Protein AF-A0A840VEE3-F1 (afdb_monomer)

Organism: NCBI:txid595692

Secondary structure (DSSP, 8-state):
-HHHHHHHHHHHHHHHHHHHHHHHHHHT-SS--HHHHHHHHHHHHHTTT-HHHHHHHHGGGGG-S-HHHHHHHHHHHHHHTSSHHHHHHHHHHHHTS---PPPPSTTS----HHHHHHHHHHHTT-TTHHHHHHHHHHHH--THHHHHHHHTT-GGGHHHHHHTHHHHTTTS-HHHHHHHTT-GGGHHHHHHHHHHHHTSSS-S-HHHHHHHHHHHHHH--HHHHHHHHH-S-HHHHHHHHTT---GGGHHHHHHHHHSSSS-HHHHHHHHHHH-TT-HHHHHHHHHHHHHS----S-HHHHHHHHTTS--HHHHHHHHHH--THHHHHHHHIIIIITTS-SGGGSTT-TT--S---

Structure (mmCIF, N/CA/C/O backbone):
data_AF-A0A840VEE3-F1
#
_entry.id   AF-A0A840VEE3-F1
#
loop_
_atom_site.group_PDB
_atom_site.id
_atom_site.type_symbol
_atom_site.label_atom_id
_atom_site.label_alt_id
_atom_site.label_comp_id
_atom_site.label_asym_id
_atom_site.label_entity_id
_atom_site.label_seq_id
_atom_site.pdbx_PDB_ins_code
_atom_site.Cartn_x
_atom_site.Cartn_y
_atom_site.Cartn_z
_atom_site.occupancy
_atom_site.B_iso_or_equiv
_atom_site.auth_seq_id
_atom_site.auth_comp_id
_atom_site.auth_asym_id
_atom_site.auth_atom_id
_atom_site.pdbx_PDB_model_num
ATOM 1 N N . MET A 1 1 ? 26.672 5.973 -41.972 1.00 49.16 1 MET A N 1
ATOM 2 C CA . MET A 1 1 ? 25.746 5.091 -41.217 1.00 49.16 1 MET A CA 1
ATOM 3 C C . MET A 1 1 ? 26.141 4.920 -39.746 1.00 49.16 1 MET A C 1
ATOM 5 O O . MET A 1 1 ? 25.228 4.820 -38.941 1.00 49.16 1 MET A O 1
ATOM 9 N N . MET A 1 2 ? 27.430 4.989 -39.374 1.00 42.31 2 MET A N 1
ATOM 10 C CA . MET A 1 2 ? 27.903 5.010 -37.969 1.00 42.31 2 MET A CA 1
ATOM 11 C C . MET A 1 2 ? 27.369 6.184 -37.124 1.00 42.31 2 MET A C 1
ATOM 13 O O . MET A 1 2 ? 26.906 5.963 -36.013 1.00 42.31 2 MET A O 1
ATOM 17 N N . GLU A 1 3 ? 27.281 7.399 -37.679 1.00 47.31 3 GLU A N 1
ATOM 18 C CA . GLU A 1 3 ? 26.825 8.583 -36.919 1.00 47.31 3 GLU A CA 1
ATOM 19 C C . GLU A 1 3 ? 25.396 8.489 -36.361 1.00 47.31 3 GLU A C 1
ATOM 21 O O . GLU A 1 3 ? 25.036 9.232 -35.453 1.00 47.31 3 GLU A O 1
ATOM 26 N N . ARG A 1 4 ? 24.534 7.630 -36.921 1.00 43.03 4 ARG A N 1
ATOM 27 C CA . ARG A 1 4 ? 23.138 7.519 -36.469 1.00 43.03 4 ARG A CA 1
ATOM 28 C C . ARG A 1 4 ? 23.006 6.586 -35.264 1.00 43.03 4 ARG A C 1
ATOM 30 O O . ARG A 1 4 ? 22.132 6.828 -34.444 1.00 43.03 4 ARG A O 1
ATOM 37 N N . ALA A 1 5 ? 23.871 5.576 -35.152 1.00 40.84 5 ALA A N 1
ATOM 38 C CA . ALA A 1 5 ? 23.936 4.682 -33.997 1.00 40.84 5 ALA A CA 1
ATOM 39 C C . ALA A 1 5 ? 24.577 5.397 -32.798 1.00 40.84 5 ALA A C 1
ATOM 41 O O . ALA A 1 5 ? 23.962 5.457 -31.741 1.00 40.84 5 ALA A O 1
ATOM 42 N N . GLU A 1 6 ? 25.704 6.084 -33.009 1.00 38.34 6 GLU A N 1
ATOM 43 C CA . GLU A 1 6 ? 26.393 6.861 -31.965 1.00 38.34 6 GLU A CA 1
ATOM 44 C C . GLU A 1 6 ? 25.525 8.010 -31.421 1.00 38.34 6 GLU A C 1
ATOM 46 O O . GLU A 1 6 ? 25.484 8.261 -30.220 1.00 38.34 6 GLU A O 1
ATOM 51 N N . ARG A 1 7 ? 24.738 8.685 -32.276 1.00 42.81 7 ARG A N 1
ATOM 52 C CA . ARG A 1 7 ? 23.785 9.722 -31.825 1.00 42.81 7 ARG A CA 1
ATOM 53 C C . ARG A 1 7 ? 22.594 9.155 -31.046 1.00 42.81 7 ARG A C 1
ATOM 55 O O . ARG A 1 7 ? 22.008 9.878 -30.240 1.00 42.81 7 ARG A O 1
ATOM 62 N N . VAL A 1 8 ? 22.203 7.906 -31.304 1.00 41.62 8 VAL A N 1
ATOM 63 C CA . VAL A 1 8 ? 21.140 7.210 -30.557 1.00 41.62 8 VAL A CA 1
ATOM 64 C C . VAL A 1 8 ? 21.677 6.731 -29.210 1.00 41.62 8 VAL A C 1
ATOM 66 O O . VAL A 1 8 ? 21.032 6.959 -28.194 1.00 41.62 8 VAL A O 1
ATOM 69 N N . GLU A 1 9 ? 22.887 6.185 -29.183 1.00 39.59 9 GLU A N 1
ATOM 70 C CA . GLU A 1 9 ? 23.590 5.741 -27.976 1.00 39.59 9 GLU A CA 1
ATOM 71 C C . GLU A 1 9 ? 23.901 6.919 -27.035 1.00 39.59 9 GLU A C 1
ATOM 73 O O . GLU A 1 9 ? 23.576 6.881 -25.849 1.00 39.59 9 GLU A O 1
ATOM 78 N N . MET A 1 10 ? 24.356 8.051 -27.583 1.00 40.78 10 MET A N 1
ATOM 79 C CA . MET A 1 10 ? 24.560 9.293 -26.832 1.00 40.78 10 MET A CA 1
ATOM 80 C C . MET A 1 10 ? 23.242 9.879 -26.295 1.00 40.78 10 MET A C 1
ATOM 82 O O . MET A 1 10 ? 23.198 10.384 -25.172 1.00 40.78 10 MET A O 1
ATOM 86 N N . ARG A 1 11 ? 22.136 9.793 -27.053 1.00 43.47 11 ARG A N 1
ATOM 87 C CA . ARG A 1 11 ? 20.802 10.195 -26.562 1.00 43.47 11 ARG A CA 1
ATOM 88 C C . ARG A 1 11 ? 20.297 9.279 -25.447 1.00 43.47 11 ARG A C 1
ATOM 90 O O . ARG A 1 11 ? 19.704 9.789 -24.497 1.00 43.47 11 ARG A O 1
ATOM 97 N N . ASN A 1 12 ? 20.548 7.976 -25.544 1.00 41.66 12 ASN A N 1
ATOM 98 C CA . ASN A 1 12 ? 20.164 6.995 -24.530 1.00 41.66 12 ASN A CA 1
ATOM 99 C C . ASN A 1 12 ? 20.967 7.195 -23.236 1.00 41.66 12 ASN A C 1
ATOM 101 O O . ASN A 1 12 ? 20.372 7.267 -22.165 1.00 41.66 12 ASN A O 1
ATOM 105 N N . SER A 1 13 ? 22.280 7.434 -23.333 1.00 43.22 13 SER A N 1
ATOM 106 C CA . SER A 1 13 ? 23.140 7.773 -22.189 1.00 43.22 13 SER A CA 1
ATOM 107 C C . SER A 1 13 ? 22.691 9.063 -21.485 1.00 43.22 13 SER A C 1
ATOM 109 O O . SER A 1 13 ? 22.526 9.092 -20.265 1.00 43.22 13 SER A O 1
ATOM 111 N N . ILE A 1 14 ? 22.377 10.127 -22.240 1.00 44.91 14 ILE A N 1
ATOM 112 C CA . ILE A 1 14 ? 21.870 11.392 -21.672 1.00 44.91 14 ILE A CA 1
ATOM 113 C C . ILE A 1 14 ? 20.522 11.193 -20.960 1.00 44.91 14 ILE A C 1
ATOM 115 O O . ILE A 1 14 ? 20.247 11.857 -19.959 1.00 44.91 14 ILE A O 1
ATOM 119 N N . HIS A 1 15 ? 19.667 10.302 -21.459 1.00 44.06 15 HIS A N 1
ATOM 120 C CA . HIS A 1 15 ? 18.345 10.080 -20.885 1.00 44.06 15 HIS A CA 1
ATOM 121 C C . HIS A 1 15 ? 18.366 9.140 -19.668 1.00 44.06 15 HIS A C 1
ATOM 123 O O . HIS A 1 15 ? 17.721 9.450 -18.665 1.00 44.06 15 HIS A O 1
ATOM 129 N N . ASN A 1 16 ? 19.135 8.047 -19.705 1.00 43.97 16 ASN A N 1
ATOM 130 C CA . ASN A 1 16 ? 19.344 7.171 -18.545 1.00 43.97 16 ASN A CA 1
ATOM 131 C C . ASN A 1 16 ? 20.013 7.949 -17.406 1.00 43.97 16 ASN A C 1
ATOM 133 O O . ASN A 1 16 ? 19.535 7.902 -16.273 1.00 43.97 16 ASN A O 1
ATOM 137 N N . ARG A 1 17 ? 20.977 8.821 -17.737 1.00 49.25 17 ARG A N 1
ATOM 138 C CA . ARG A 1 17 ? 21.529 9.825 -16.818 1.00 49.25 17 ARG A CA 1
ATOM 139 C C . ARG A 1 17 ? 20.441 10.691 -16.183 1.00 49.25 17 ARG A C 1
ATOM 141 O O . ARG A 1 17 ? 20.449 10.837 -14.973 1.00 49.25 17 ARG A O 1
ATOM 148 N N . ARG A 1 18 ? 19.475 11.219 -16.946 1.00 44.66 18 ARG A N 1
ATOM 149 C CA . ARG A 1 18 ? 18.384 12.058 -16.402 1.00 44.66 18 ARG A CA 1
ATOM 150 C C . ARG A 1 18 ? 17.410 11.308 -15.493 1.00 44.66 18 ARG A C 1
ATOM 152 O O . ARG A 1 18 ? 16.936 11.913 -14.541 1.00 44.66 18 ARG A O 1
ATOM 159 N N . ARG A 1 19 ? 17.101 10.032 -15.752 1.00 45.94 19 ARG A N 1
ATOM 160 C CA . ARG A 1 19 ? 16.194 9.238 -14.893 1.00 45.94 19 ARG A CA 1
ATOM 161 C C . ARG A 1 19 ? 16.871 8.745 -13.626 1.00 45.94 19 ARG A C 1
ATOM 163 O O . ARG A 1 19 ? 16.260 8.803 -12.569 1.00 45.94 19 ARG A O 1
ATOM 170 N N . LEU A 1 20 ? 18.131 8.334 -13.712 1.00 49.25 20 LEU A N 1
ATOM 171 C CA . LEU A 1 20 ? 18.919 7.977 -12.535 1.00 49.25 20 LEU A CA 1
ATOM 172 C C . LEU A 1 20 ? 19.223 9.218 -11.698 1.00 49.25 20 LEU A C 1
ATOM 174 O O . LEU A 1 20 ? 19.128 9.172 -10.482 1.00 49.25 20 LEU A O 1
ATOM 178 N N . GLN A 1 21 ? 19.461 10.357 -12.349 1.00 47.62 21 GLN A N 1
ATOM 179 C CA . GLN A 1 21 ? 19.539 11.655 -11.696 1.00 47.62 21 GLN A CA 1
ATOM 180 C C . GLN A 1 21 ? 18.187 12.095 -11.128 1.00 47.62 21 GLN A C 1
ATOM 182 O O . GLN A 1 21 ? 18.196 12.742 -10.102 1.00 47.62 21 GLN A O 1
ATOM 187 N N . ALA A 1 22 ? 17.039 11.748 -11.718 1.00 48.09 22 ALA A N 1
ATOM 188 C CA . ALA A 1 22 ? 15.726 12.019 -11.125 1.00 48.09 22 ALA A CA 1
ATOM 189 C C . ALA A 1 22 ? 15.456 11.122 -9.910 1.00 48.09 22 ALA A C 1
ATOM 191 O O . ALA A 1 22 ? 15.103 11.652 -8.873 1.00 48.09 22 ALA A O 1
ATOM 192 N N . GLY A 1 23 ? 15.720 9.813 -9.992 1.00 46.69 23 GLY A N 1
ATOM 193 C CA . GLY A 1 23 ? 15.599 8.885 -8.862 1.00 46.69 23 GLY A CA 1
ATOM 194 C C . GLY A 1 23 ? 16.591 9.191 -7.738 1.00 46.69 23 GLY A C 1
ATOM 195 O O . GLY A 1 23 ? 16.214 9.179 -6.574 1.00 46.69 23 GLY A O 1
ATOM 196 N N . LEU A 1 24 ? 17.830 9.576 -8.067 1.00 48.19 24 LEU A N 1
ATOM 197 C CA . LEU A 1 24 ? 18.783 10.121 -7.101 1.00 48.19 24 LEU A CA 1
ATOM 198 C C . LEU A 1 24 ? 18.321 11.486 -6.594 1.00 48.19 24 LEU A C 1
ATOM 200 O O . LEU A 1 24 ? 18.337 11.689 -5.401 1.00 48.19 24 LEU A O 1
ATOM 204 N N . ASN A 1 25 ? 17.851 12.413 -7.425 1.00 45.09 25 ASN A N 1
ATOM 205 C CA . ASN A 1 25 ? 17.336 13.709 -6.964 1.00 45.09 25 ASN A CA 1
ATOM 206 C C . ASN A 1 25 ? 15.991 13.607 -6.235 1.00 45.09 25 ASN A C 1
ATOM 208 O O . ASN A 1 25 ? 15.573 14.596 -5.662 1.00 45.09 25 ASN A O 1
ATOM 212 N N . GLU A 1 26 ? 15.290 12.481 -6.276 1.00 43.78 26 GLU A N 1
ATOM 213 C CA . GLU A 1 26 ? 14.039 12.225 -5.558 1.00 43.78 26 GLU A CA 1
ATOM 214 C C . GLU A 1 26 ? 14.332 11.489 -4.244 1.00 43.78 26 GLU A C 1
ATOM 216 O O . GLU A 1 26 ? 13.869 11.895 -3.178 1.00 43.78 26 GLU A O 1
ATOM 221 N N . ALA A 1 27 ? 15.218 10.487 -4.282 1.00 42.59 27 ALA A N 1
ATOM 222 C CA . ALA A 1 27 ? 15.784 9.851 -3.094 1.00 42.59 27 ALA A CA 1
ATOM 223 C C . ALA A 1 27 ? 16.611 10.839 -2.245 1.00 42.59 27 ALA A C 1
ATOM 225 O O . ALA A 1 27 ? 16.574 10.775 -1.018 1.00 42.59 27 ALA A O 1
ATOM 226 N N . LEU A 1 28 ? 17.298 11.782 -2.899 1.00 42.47 28 LEU A N 1
ATOM 227 C CA . LEU A 1 28 ? 18.128 12.857 -2.333 1.00 42.47 28 LEU A CA 1
ATOM 228 C C . LEU A 1 28 ? 17.438 14.232 -2.437 1.00 42.47 28 LEU A C 1
ATOM 230 O O . LEU A 1 28 ? 18.081 15.267 -2.276 1.00 42.47 28 LEU A O 1
ATOM 234 N N . GLY A 1 29 ? 16.134 14.258 -2.740 1.00 33.97 29 GLY A N 1
ATOM 235 C CA . GLY A 1 29 ? 15.351 15.460 -3.068 1.00 33.97 29 GLY A CA 1
ATOM 236 C C . GLY A 1 29 ? 15.046 16.416 -1.934 1.00 33.97 29 GLY A C 1
ATOM 237 O O . GLY A 1 29 ? 14.379 17.426 -2.145 1.00 33.97 29 GLY A O 1
ATOM 238 N N . GLN A 1 30 ? 15.581 16.162 -0.748 1.00 38.25 30 GLN A N 1
ATOM 239 C CA . GLN A 1 30 ? 15.707 17.180 0.280 1.00 38.25 30 GLN A CA 1
ATOM 240 C C . GLN A 1 30 ? 17.168 17.612 0.287 1.00 38.25 30 GLN A C 1
ATOM 242 O O . GLN A 1 30 ? 18.050 16.782 0.446 1.00 38.25 30 GLN A O 1
ATOM 247 N N . ARG A 1 31 ? 17.418 18.907 0.056 1.00 39.00 31 ARG A N 1
ATOM 248 C CA . ARG A 1 31 ? 18.723 19.555 -0.219 1.00 39.00 31 ARG A CA 1
ATOM 249 C C . ARG A 1 31 ? 19.801 19.418 0.877 1.00 39.00 31 ARG A C 1
ATOM 251 O O . ARG A 1 31 ? 20.801 20.137 0.862 1.00 39.00 31 ARG A O 1
ATOM 258 N N . SER A 1 32 ? 19.645 18.486 1.796 1.00 37.59 32 SER A N 1
ATOM 259 C CA . SER A 1 32 ? 20.648 18.011 2.736 1.00 37.59 32 SER A CA 1
ATOM 260 C C . SER A 1 32 ? 21.463 16.905 2.049 1.00 37.59 32 SER A C 1
ATOM 262 O O . SER A 1 32 ? 20.894 16.024 1.427 1.00 37.59 32 SER A O 1
ATOM 264 N N . PHE A 1 33 ? 22.792 16.916 2.186 1.00 44.91 33 PHE A N 1
ATOM 265 C CA . PHE A 1 33 ? 23.739 15.889 1.694 1.00 44.91 33 PHE A CA 1
ATOM 266 C C . PHE A 1 33 ? 24.330 16.081 0.286 1.00 44.91 33 PHE A C 1
ATOM 268 O O . PHE A 1 33 ? 24.301 15.204 -0.579 1.00 44.91 33 PHE A O 1
ATOM 275 N N . ARG A 1 34 ? 25.049 17.204 0.113 1.00 39.59 34 ARG A N 1
ATOM 276 C CA . ARG A 1 34 ? 25.961 17.440 -1.026 1.00 39.59 34 ARG A CA 1
ATOM 277 C C . ARG A 1 34 ? 26.888 16.249 -1.322 1.00 39.59 34 ARG A C 1
ATOM 279 O O . ARG A 1 34 ? 27.109 15.962 -2.491 1.00 39.59 34 ARG A O 1
ATOM 286 N N . ALA A 1 35 ? 27.383 15.530 -0.312 1.00 39.72 35 ALA A N 1
ATOM 287 C CA . ALA A 1 35 ? 28.325 14.421 -0.501 1.00 39.72 35 ALA A CA 1
ATOM 288 C C . ALA A 1 35 ? 27.731 13.235 -1.288 1.00 39.72 35 ALA A C 1
ATOM 290 O O . ALA A 1 35 ? 28.378 12.729 -2.201 1.00 39.72 35 ALA A O 1
ATOM 291 N N . PHE A 1 36 ? 26.483 12.844 -1.008 1.00 44.50 36 PHE A N 1
ATOM 292 C CA . PHE A 1 36 ? 25.834 11.730 -1.709 1.00 44.50 36 PHE A CA 1
ATOM 293 C C . PHE A 1 36 ? 25.321 12.148 -3.096 1.00 44.50 36 PHE A C 1
ATOM 295 O O . PHE A 1 36 ? 25.358 11.359 -4.034 1.00 44.50 36 PHE A O 1
ATOM 302 N N . SER A 1 37 ? 24.938 13.421 -3.273 1.00 50.53 37 SER A N 1
ATOM 303 C CA . SER A 1 37 ? 24.633 13.977 -4.602 1.00 50.53 37 SER A CA 1
ATOM 304 C C . SER A 1 37 ? 25.865 14.054 -5.513 1.00 50.53 37 SER A C 1
ATOM 306 O O . SER A 1 37 ? 25.753 13.858 -6.721 1.00 50.53 37 SER A O 1
ATOM 308 N N . VAL A 1 38 ? 27.051 14.318 -4.950 1.00 51.34 38 VAL A N 1
ATOM 309 C CA . VAL A 1 38 ? 28.314 14.333 -5.700 1.00 51.34 38 VAL A CA 1
ATOM 310 C C . VAL A 1 38 ? 28.703 12.904 -6.068 1.00 51.34 38 VAL A C 1
ATOM 312 O O . VAL A 1 38 ? 28.894 12.639 -7.250 1.00 51.34 38 VAL A O 1
ATOM 315 N N . LEU A 1 39 ? 28.680 11.973 -5.107 1.00 56.41 39 LEU A N 1
ATOM 316 C CA . LEU A 1 39 ? 28.946 10.552 -5.348 1.00 56.41 39 LEU A CA 1
ATOM 317 C C . LEU A 1 39 ? 27.971 9.947 -6.374 1.00 56.41 39 LEU A C 1
ATOM 319 O O . LEU A 1 39 ? 28.396 9.302 -7.324 1.00 56.41 39 LEU A O 1
ATOM 323 N N . GLY A 1 40 ? 26.667 10.204 -6.241 1.00 59.16 40 GLY A N 1
ATOM 324 C CA . GLY A 1 40 ? 25.654 9.719 -7.178 1.00 59.16 40 GLY A CA 1
ATOM 325 C C . GLY A 1 40 ? 25.864 10.252 -8.595 1.00 59.16 40 GLY A C 1
ATOM 326 O O . GLY A 1 40 ? 25.814 9.485 -9.553 1.00 59.16 40 GLY A O 1
ATOM 327 N N . ASN A 1 41 ? 26.174 11.544 -8.747 1.00 56.09 41 ASN A N 1
ATOM 328 C CA . ASN A 1 41 ? 26.496 12.106 -10.058 1.00 56.09 41 ASN A CA 1
ATOM 329 C C . ASN A 1 41 ? 27.791 11.502 -10.625 1.00 56.09 41 ASN A C 1
ATOM 331 O O . ASN A 1 41 ? 27.803 11.110 -11.788 1.00 56.09 41 ASN A O 1
ATOM 335 N N . GLU A 1 42 ? 28.855 11.379 -9.828 1.00 60.19 42 GLU A N 1
ATOM 336 C CA . GLU A 1 42 ? 30.122 10.759 -10.243 1.00 60.19 42 GLU A CA 1
ATOM 337 C C . GLU A 1 42 ? 29.932 9.314 -10.713 1.00 60.19 42 GLU A C 1
ATOM 339 O O . GLU A 1 42 ? 30.449 8.949 -11.767 1.00 60.19 42 GLU A O 1
ATOM 344 N N . LEU A 1 43 ? 29.133 8.518 -9.999 1.00 58.91 43 LEU A N 1
ATOM 345 C CA . LEU A 1 43 ? 28.799 7.147 -10.386 1.00 58.91 43 LEU A CA 1
ATOM 346 C C . LEU A 1 43 ? 27.973 7.107 -11.680 1.00 58.91 43 LEU A C 1
ATOM 348 O O . LEU A 1 43 ? 28.281 6.319 -12.572 1.00 58.91 43 LEU A O 1
ATOM 352 N N . ILE A 1 44 ? 26.993 8.004 -11.851 1.00 59.56 44 ILE A N 1
ATOM 353 C CA . ILE A 1 44 ? 26.254 8.129 -13.120 1.00 59.56 44 ILE A CA 1
ATOM 354 C C . ILE A 1 44 ? 27.191 8.458 -14.289 1.00 59.56 44 ILE A C 1
ATOM 356 O O . ILE A 1 44 ? 27.008 7.947 -15.395 1.00 59.56 44 ILE A O 1
ATOM 360 N N . TYR A 1 45 ? 28.173 9.338 -14.084 1.00 55.81 45 TYR A N 1
ATOM 361 C CA . TYR A 1 45 ? 29.153 9.665 -15.120 1.00 55.81 45 TYR A CA 1
ATOM 362 C C . TYR A 1 45 ? 30.100 8.491 -15.395 1.00 55.81 45 TYR A C 1
ATOM 364 O O . TYR A 1 45 ? 30.341 8.195 -16.562 1.00 55.81 45 TYR A O 1
ATOM 372 N N . LYS A 1 46 ? 30.594 7.818 -14.348 1.00 61.94 46 LYS A N 1
ATOM 373 C CA . LYS A 1 46 ? 31.552 6.704 -14.424 1.00 61.94 46 LYS A CA 1
ATOM 374 C C . LYS A 1 46 ? 30.974 5.471 -15.118 1.00 61.94 46 LYS A C 1
ATOM 376 O O . LYS A 1 46 ? 31.678 4.851 -15.906 1.00 61.94 46 LYS A O 1
ATOM 381 N N . TYR A 1 47 ? 29.711 5.144 -14.854 1.00 59.25 47 TYR A N 1
ATOM 382 C CA . TYR A 1 47 ? 29.043 3.954 -15.397 1.00 59.25 47 TYR A CA 1
ATOM 383 C C . TYR A 1 47 ? 28.069 4.270 -16.530 1.00 59.25 47 TYR A C 1
ATOM 385 O O . TYR A 1 47 ? 27.197 3.468 -16.838 1.00 59.25 47 TYR A O 1
ATOM 393 N N . GLU A 1 48 ? 28.167 5.466 -17.117 1.00 61.06 48 GLU A N 1
ATOM 394 C CA . GLU A 1 48 ? 27.307 5.925 -18.217 1.00 61.06 48 GLU A CA 1
ATOM 395 C C . GLU A 1 48 ? 25.792 5.801 -17.946 1.00 61.06 48 GLU A C 1
ATOM 397 O O . GLU A 1 48 ? 24.974 5.795 -18.868 1.00 61.06 48 GLU A O 1
ATOM 402 N N . GLY A 1 49 ? 25.405 5.770 -16.668 1.00 54.41 49 GLY A N 1
ATOM 403 C CA . GLY A 1 49 ? 24.027 5.587 -16.228 1.00 54.41 49 GLY A CA 1
ATOM 404 C C . GLY A 1 49 ? 23.548 4.135 -16.163 1.00 54.41 49 GLY A C 1
ATOM 405 O O . GLY A 1 49 ? 22.334 3.950 -16.095 1.00 54.41 49 GLY A O 1
ATOM 406 N N . ASP A 1 50 ? 24.436 3.131 -16.173 1.00 60.62 50 ASP A N 1
ATOM 407 C CA . ASP A 1 50 ? 24.067 1.740 -15.878 1.00 60.62 50 ASP A CA 1
ATOM 408 C C . ASP A 1 50 ? 23.655 1.603 -14.398 1.00 60.62 50 ASP A C 1
ATOM 410 O O . ASP A 1 50 ? 24.498 1.724 -13.503 1.00 60.62 50 ASP A O 1
ATOM 414 N N . PRO A 1 51 ? 22.366 1.350 -14.102 1.00 59.62 51 PRO A N 1
ATOM 415 C CA . PRO A 1 51 ? 21.886 1.258 -12.731 1.00 59.62 51 PRO A CA 1
ATOM 416 C C . PRO A 1 51 ? 22.485 0.085 -11.958 1.00 59.62 51 PRO A C 1
ATOM 418 O O . PRO A 1 51 ? 22.651 0.204 -10.749 1.00 59.62 51 PRO A O 1
ATOM 421 N N . ASN A 1 52 ? 22.835 -1.024 -12.612 1.00 63.25 52 ASN A N 1
ATOM 422 C CA . ASN A 1 52 ? 23.337 -2.204 -11.911 1.00 63.25 52 ASN A CA 1
ATOM 423 C C . ASN A 1 52 ? 24.763 -1.985 -11.404 1.00 63.25 52 ASN A C 1
ATOM 425 O O . ASN A 1 52 ? 25.070 -2.335 -10.268 1.00 63.25 52 ASN A O 1
ATOM 429 N N . GLU A 1 53 ? 25.620 -1.369 -12.217 1.00 68.38 53 GLU A N 1
ATOM 430 C CA . GLU A 1 53 ? 26.984 -1.039 -11.795 1.00 68.38 53 GLU A CA 1
ATOM 431 C C . GLU A 1 53 ? 26.988 0.052 -10.717 1.00 68.38 53 GLU A C 1
ATOM 433 O O . GLU A 1 53 ? 27.738 -0.032 -9.746 1.00 68.38 53 GLU A O 1
ATOM 438 N N . ILE A 1 54 ? 26.085 1.034 -10.820 1.00 66.25 54 ILE A N 1
ATOM 439 C CA . ILE A 1 54 ? 25.917 2.062 -9.784 1.00 66.25 54 ILE A CA 1
ATOM 440 C C . ILE A 1 54 ? 25.465 1.436 -8.460 1.00 66.25 54 ILE A C 1
ATOM 442 O O . ILE A 1 54 ? 26.001 1.786 -7.412 1.00 66.25 54 ILE A O 1
ATOM 446 N N . LEU A 1 55 ? 24.510 0.502 -8.487 1.00 68.38 55 LEU A N 1
ATOM 447 C CA . LEU A 1 55 ? 24.039 -0.178 -7.279 1.00 68.38 55 LEU A CA 1
ATOM 448 C C . LEU A 1 55 ? 25.138 -1.044 -6.652 1.00 68.38 55 LEU A C 1
ATOM 450 O O . LEU A 1 55 ? 25.351 -0.940 -5.448 1.00 68.38 55 LEU A O 1
ATOM 454 N N . ARG A 1 56 ? 25.909 -1.803 -7.443 1.00 77.81 56 ARG A N 1
ATOM 455 C CA . ARG A 1 56 ? 27.058 -2.579 -6.930 1.00 77.81 56 ARG A CA 1
ATOM 456 C C . ARG A 1 56 ? 28.101 -1.707 -6.237 1.00 77.81 56 ARG A C 1
ATOM 458 O O . ARG A 1 56 ? 28.628 -2.077 -5.197 1.00 77.81 56 ARG A O 1
ATOM 465 N N . GLU A 1 57 ? 28.384 -0.526 -6.773 1.00 77.88 57 GLU A N 1
ATOM 466 C CA . GLU A 1 57 ? 29.350 0.397 -6.161 1.00 77.88 57 GLU A CA 1
ATOM 467 C C . GLU A 1 57 ? 28.821 1.064 -4.891 1.00 77.88 57 GLU A C 1
ATOM 469 O O . GLU A 1 57 ? 29.601 1.495 -4.041 1.00 77.88 57 GLU A O 1
ATOM 474 N N . LEU A 1 58 ? 27.499 1.138 -4.742 1.00 79.38 58 LEU A N 1
ATOM 475 C CA . LEU A 1 58 ? 26.853 1.649 -3.539 1.00 79.38 58 LEU A CA 1
ATOM 476 C C . LEU A 1 58 ? 26.709 0.583 -2.439 1.00 79.38 58 LEU A C 1
ATOM 478 O O . LEU A 1 58 ? 26.552 0.951 -1.277 1.00 79.38 58 LEU A O 1
ATOM 482 N N . GLU A 1 59 ? 26.831 -0.708 -2.757 1.00 83.25 59 GLU A N 1
ATOM 483 C CA . GLU A 1 59 ? 26.693 -1.823 -1.805 1.00 83.25 59 GLU A CA 1
ATOM 484 C C . GLU A 1 59 ? 27.565 -1.668 -0.541 1.00 83.25 59 GLU A C 1
ATOM 486 O O . GLU A 1 59 ? 27.033 -1.793 0.569 1.00 83.25 59 GLU A O 1
ATOM 491 N N . PRO A 1 60 ? 28.862 -1.287 -0.620 1.00 84.00 60 PRO A N 1
ATOM 492 C CA . PRO A 1 60 ? 29.694 -1.127 0.574 1.00 84.00 60 PRO A CA 1
ATOM 493 C C . PRO A 1 60 ? 29.155 -0.082 1.562 1.00 84.00 60 PRO A C 1
ATOM 495 O O . PRO A 1 60 ? 29.417 -0.165 2.766 1.00 84.00 60 PRO A O 1
ATOM 498 N N . TYR A 1 61 ? 28.371 0.890 1.084 1.00 81.69 61 TYR A N 1
ATOM 499 C CA . TYR A 1 61 ? 27.811 1.960 1.905 1.00 81.69 61 TYR A CA 1
ATOM 500 C C . TYR A 1 61 ? 26.628 1.507 2.773 1.00 81.69 61 TYR A C 1
ATOM 502 O O . TYR A 1 61 ? 26.305 2.195 3.745 1.00 81.69 61 TYR A O 1
ATOM 510 N N . LEU A 1 62 ? 26.054 0.318 2.539 1.00 82.12 62 LEU A N 1
ATOM 511 C CA . LEU A 1 62 ? 25.112 -0.316 3.478 1.00 82.12 62 LEU A CA 1
ATOM 512 C C . LEU A 1 62 ? 25.756 -0.607 4.846 1.00 82.12 62 LEU A C 1
ATOM 514 O O . LEU A 1 62 ? 25.069 -0.652 5.872 1.00 82.12 62 LEU A O 1
ATOM 518 N N . ARG A 1 63 ? 27.090 -0.743 4.871 1.00 84.50 63 ARG A N 1
ATOM 519 C CA . ARG A 1 63 ? 27.915 -0.951 6.073 1.00 84.50 63 ARG A CA 1
ATOM 520 C C . ARG A 1 63 ? 28.610 0.325 6.558 1.00 84.50 63 ARG A C 1
ATOM 522 O O . ARG A 1 63 ? 29.517 0.245 7.385 1.00 84.50 63 ARG A O 1
ATOM 529 N N . SER A 1 64 ? 28.222 1.491 6.033 1.00 80.88 64 SER A N 1
ATOM 530 C CA . SER A 1 64 ? 28.765 2.786 6.457 1.00 80.88 64 SER A CA 1
ATOM 531 C C . SER A 1 64 ? 28.641 2.967 7.973 1.00 80.88 64 SER A C 1
ATOM 533 O O . SER A 1 64 ? 27.679 2.516 8.584 1.00 80.88 64 SER A O 1
ATOM 535 N N . ALA A 1 65 ? 29.587 3.674 8.592 1.00 77.38 65 ALA A N 1
ATOM 536 C CA . ALA A 1 65 ? 29.482 4.050 10.004 1.00 77.38 65 ALA A CA 1
ATOM 537 C C . ALA A 1 65 ? 28.405 5.127 10.260 1.00 77.38 65 ALA A C 1
ATOM 539 O O . ALA A 1 65 ? 28.089 5.411 11.414 1.00 77.38 65 ALA A O 1
ATOM 540 N N . PHE A 1 66 ? 27.866 5.736 9.199 1.00 79.12 66 PHE A N 1
ATOM 541 C CA . PHE A 1 66 ? 26.895 6.822 9.268 1.00 79.12 66 PHE A CA 1
ATOM 542 C C . PHE A 1 66 ? 25.486 6.331 8.906 1.00 79.12 66 PHE A C 1
ATOM 544 O O . PHE A 1 66 ? 25.244 5.893 7.778 1.00 79.12 66 PHE A O 1
ATOM 551 N N . ASP A 1 67 ? 24.558 6.415 9.862 1.00 77.75 67 ASP A N 1
ATOM 552 C CA . ASP A 1 67 ? 23.185 5.901 9.737 1.00 77.75 67 ASP A CA 1
ATOM 553 C C . ASP A 1 67 ? 22.385 6.556 8.596 1.00 77.75 67 ASP A C 1
ATOM 555 O O . ASP A 1 67 ? 21.591 5.887 7.940 1.00 77.75 67 ASP A O 1
ATOM 559 N N . ASP A 1 68 ? 22.625 7.837 8.306 1.00 74.00 68 ASP A N 1
ATOM 560 C CA . ASP A 1 68 ? 22.005 8.570 7.193 1.00 74.00 68 ASP A CA 1
ATOM 561 C C . ASP A 1 68 ? 22.394 7.989 5.825 1.00 74.00 68 ASP A C 1
ATOM 563 O O . ASP A 1 68 ? 21.552 7.772 4.956 1.00 74.00 68 ASP A O 1
ATOM 567 N N . THR A 1 69 ? 23.672 7.665 5.657 1.00 74.19 69 THR A N 1
ATOM 568 C CA . THR A 1 69 ? 24.229 7.064 4.449 1.00 74.19 69 THR A CA 1
ATOM 569 C C . THR A 1 69 ? 23.669 5.660 4.267 1.00 74.19 69 THR A C 1
ATOM 571 O O . THR A 1 69 ? 23.206 5.320 3.180 1.00 74.19 69 THR A O 1
ATOM 574 N N . ARG A 1 70 ? 23.642 4.863 5.345 1.00 80.38 70 ARG A N 1
ATOM 575 C CA . ARG A 1 70 ? 23.043 3.522 5.332 1.00 80.38 70 ARG A CA 1
ATOM 576 C C . ARG A 1 70 ? 21.569 3.575 4.948 1.00 80.38 70 ARG A C 1
ATOM 578 O O . ARG A 1 70 ? 21.139 2.797 4.104 1.00 80.38 70 ARG A O 1
ATOM 585 N N . PHE A 1 71 ? 20.814 4.503 5.539 1.00 80.94 71 PHE A N 1
ATOM 586 C CA . PHE A 1 71 ? 19.393 4.698 5.262 1.00 80.94 71 PHE A CA 1
ATOM 587 C C . PHE A 1 71 ? 19.141 5.031 3.787 1.00 80.94 71 PHE A C 1
ATOM 589 O O . PHE A 1 71 ? 18.311 4.387 3.148 1.00 80.94 71 PHE A O 1
ATOM 596 N N . LEU A 1 72 ? 19.866 6.006 3.230 1.00 75.19 72 LEU A N 1
ATOM 597 C CA . LEU A 1 72 ? 19.688 6.434 1.840 1.00 75.19 72 LEU A CA 1
ATOM 598 C C . LEU A 1 72 ? 20.012 5.314 0.848 1.00 75.19 72 LEU A C 1
ATOM 600 O O . LEU A 1 72 ? 19.257 5.097 -0.100 1.00 75.19 72 LEU A O 1
ATOM 604 N N . VAL A 1 73 ? 21.101 4.579 1.085 1.00 77.75 73 VAL A N 1
ATOM 605 C CA . VAL A 1 73 ? 21.494 3.442 0.243 1.00 77.75 73 VAL A CA 1
ATOM 606 C C . VAL A 1 73 ? 20.467 2.317 0.361 1.00 77.75 73 VAL A C 1
ATOM 608 O O . VAL A 1 73 ? 20.021 1.803 -0.659 1.00 77.75 73 VAL A O 1
ATOM 611 N N . ALA A 1 74 ? 20.024 1.979 1.576 1.00 81.94 74 ALA A N 1
ATOM 612 C CA . ALA A 1 74 ? 19.013 0.946 1.795 1.00 81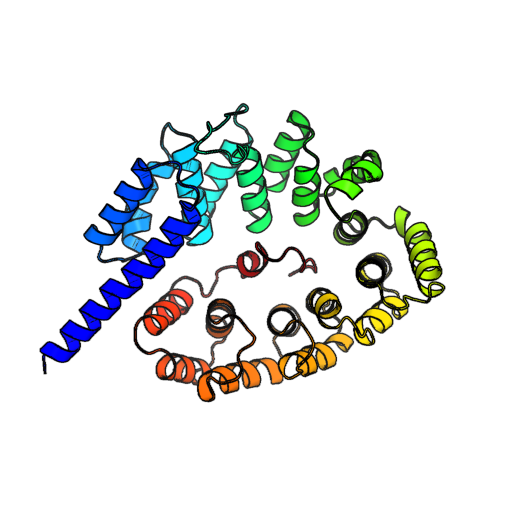.94 74 ALA A CA 1
ATOM 613 C C . ALA A 1 74 ? 17.670 1.300 1.135 1.00 81.94 74 ALA A C 1
ATOM 615 O O . ALA A 1 74 ? 17.069 0.460 0.467 1.00 81.94 74 ALA A O 1
ATOM 616 N N . ARG A 1 75 ? 17.224 2.558 1.241 1.00 78.25 75 ARG A N 1
ATOM 617 C CA . ARG A 1 75 ? 16.034 3.051 0.533 1.00 78.25 75 ARG A CA 1
ATOM 618 C C . ARG A 1 75 ? 16.186 2.888 -0.977 1.00 78.25 75 ARG A C 1
ATOM 620 O O . ARG A 1 75 ? 15.273 2.375 -1.617 1.00 78.25 75 ARG A O 1
ATOM 627 N N . LEU A 1 76 ? 17.324 3.303 -1.536 1.00 70.62 76 LEU A N 1
ATOM 628 C CA . LEU A 1 76 ? 17.592 3.176 -2.966 1.00 70.62 76 LEU A CA 1
ATOM 629 C C . LEU A 1 76 ? 17.582 1.707 -3.401 1.00 70.62 76 LEU A C 1
ATOM 631 O O . LEU A 1 76 ? 16.985 1.381 -4.417 1.00 70.62 76 LEU A O 1
ATOM 635 N N . PHE A 1 77 ? 18.191 0.817 -2.622 1.00 75.12 77 PHE A N 1
ATOM 636 C CA . PHE A 1 77 ? 18.242 -0.615 -2.909 1.00 75.12 77 PHE A CA 1
ATOM 637 C C . PHE A 1 77 ? 16.851 -1.253 -2.894 1.00 75.12 77 PHE A C 1
ATOM 639 O O . PHE A 1 77 ? 16.512 -1.982 -3.825 1.00 75.12 77 PHE A O 1
ATOM 646 N N . LEU A 1 78 ? 16.008 -0.914 -1.912 1.00 69.69 78 LEU A N 1
ATOM 647 C CA . LEU A 1 78 ? 14.608 -1.348 -1.880 1.00 69.69 78 LEU A CA 1
ATOM 648 C C . LEU A 1 78 ? 13.831 -0.826 -3.094 1.00 69.69 78 LEU A C 1
ATOM 650 O O . LEU A 1 78 ? 13.240 -1.619 -3.828 1.00 69.69 78 LEU A O 1
ATOM 654 N N . GLN A 1 79 ? 13.923 0.476 -3.384 1.00 66.81 79 GLN A N 1
ATOM 655 C CA . GLN A 1 79 ? 13.293 1.094 -4.559 1.00 66.81 79 GLN A CA 1
ATOM 656 C C . GLN A 1 79 ? 13.761 0.463 -5.868 1.00 66.81 79 GLN A C 1
ATOM 658 O O . GLN A 1 79 ? 12.958 0.227 -6.772 1.00 66.81 79 GLN A O 1
ATOM 663 N N . CYS A 1 80 ? 15.051 0.148 -5.970 1.00 61.38 8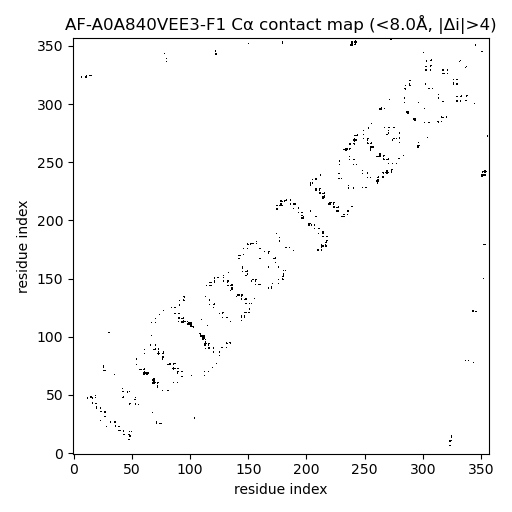0 CYS A N 1
ATOM 664 C CA . CYS A 1 80 ? 15.683 -0.466 -7.130 1.00 61.38 80 CYS A CA 1
ATOM 665 C C . CYS A 1 80 ? 15.536 -1.990 -7.183 1.00 61.38 80 CYS A C 1
ATOM 667 O O . CYS A 1 80 ? 15.819 -2.576 -8.230 1.00 61.38 80 CYS A O 1
ATOM 669 N N . GLY A 1 81 ? 15.026 -2.620 -6.125 1.00 59.31 81 GLY A N 1
ATOM 670 C CA . GLY A 1 81 ? 14.876 -4.063 -6.065 1.00 59.31 81 GLY A CA 1
ATOM 671 C C . GLY A 1 81 ? 16.194 -4.831 -6.109 1.00 59.31 81 GLY A C 1
ATOM 672 O O . GLY A 1 81 ? 16.259 -5.944 -6.622 1.00 59.31 81 GLY A O 1
ATOM 673 N N . PHE A 1 82 ? 17.261 -4.212 -5.630 1.00 61.31 82 PHE A N 1
ATOM 674 C CA . PHE A 1 82 ? 18.595 -4.786 -5.626 1.00 61.31 82 PHE A CA 1
ATOM 675 C C . PHE A 1 82 ? 18.951 -5.147 -4.189 1.00 61.31 82 PHE A C 1
ATOM 677 O O . PHE A 1 82 ? 18.829 -4.300 -3.312 1.00 61.31 82 PHE A O 1
ATOM 684 N N . GLU A 1 83 ? 19.317 -6.409 -3.944 1.00 66.19 83 GLU A N 1
ATOM 685 C CA . GLU A 1 83 ? 19.606 -6.937 -2.598 1.00 66.19 83 GLU A CA 1
ATOM 686 C C . GLU A 1 83 ? 18.583 -6.506 -1.531 1.00 66.19 83 GLU A C 1
ATOM 688 O O . GLU A 1 83 ? 18.938 -6.077 -0.429 1.00 66.19 83 GLU A O 1
ATOM 693 N N . SER A 1 84 ? 17.291 -6.605 -1.865 1.00 66.50 84 SER A N 1
ATOM 694 C CA . SER A 1 84 ? 16.188 -6.109 -1.032 1.00 66.50 84 SER A CA 1
ATOM 695 C C . SER A 1 84 ? 16.243 -6.624 0.404 1.00 66.50 84 SER A C 1
ATOM 697 O O . SER A 1 84 ? 15.964 -5.868 1.328 1.00 66.50 84 SER A O 1
ATOM 699 N N . ASP A 1 85 ? 16.673 -7.870 0.604 1.00 77.81 85 ASP A N 1
ATOM 700 C CA . ASP A 1 85 ? 16.776 -8.478 1.931 1.00 77.81 85 ASP A CA 1
ATOM 701 C C . ASP A 1 85 ? 17.903 -7.843 2.756 1.00 77.81 85 ASP A C 1
ATOM 703 O O . ASP A 1 85 ? 17.745 -7.593 3.952 1.00 77.81 85 ASP A O 1
ATOM 707 N N . HIS A 1 86 ? 19.049 -7.531 2.138 1.00 81.19 86 HIS A N 1
ATOM 708 C CA . HIS A 1 86 ? 20.148 -6.866 2.838 1.00 81.19 86 HIS A CA 1
ATOM 709 C C . HIS A 1 86 ? 19.770 -5.426 3.199 1.00 81.19 86 HIS A C 1
ATOM 711 O O . HIS A 1 86 ? 19.963 -5.001 4.341 1.00 81.19 86 HIS A O 1
ATOM 717 N N . ALA A 1 87 ? 19.159 -4.704 2.260 1.00 83.19 87 ALA A N 1
ATOM 718 C CA . ALA A 1 87 ? 18.666 -3.350 2.480 1.00 83.19 87 ALA A CA 1
ATOM 719 C C . ALA A 1 87 ? 17.572 -3.292 3.560 1.00 83.19 87 ALA A C 1
ATOM 721 O O . ALA A 1 87 ? 17.613 -2.430 4.440 1.00 83.19 87 ALA A O 1
ATOM 722 N N . ALA A 1 88 ? 16.639 -4.243 3.556 1.00 84.62 88 ALA A N 1
ATOM 723 C CA . ALA A 1 88 ? 15.613 -4.352 4.582 1.00 84.62 88 ALA A CA 1
ATOM 724 C C . ALA A 1 88 ? 16.204 -4.616 5.972 1.00 84.62 88 ALA A C 1
ATOM 726 O O . ALA A 1 88 ? 15.823 -3.955 6.936 1.00 84.62 88 ALA A O 1
ATOM 727 N N . ASN A 1 89 ? 17.192 -5.509 6.076 1.00 88.44 89 ASN A N 1
ATOM 728 C CA . ASN A 1 89 ? 17.902 -5.765 7.331 1.00 88.44 89 ASN A CA 1
ATOM 729 C C . ASN A 1 89 ? 18.592 -4.507 7.877 1.00 88.44 89 ASN A C 1
ATOM 731 O O . ASN A 1 89 ? 18.572 -4.259 9.084 1.00 88.44 89 ASN A O 1
ATOM 735 N N . VAL A 1 90 ? 19.163 -3.679 6.995 1.00 88.69 90 VAL A N 1
ATOM 736 C CA . VAL A 1 90 ? 19.726 -2.380 7.384 1.00 88.69 90 VAL A CA 1
ATOM 737 C C . VAL A 1 90 ? 18.638 -1.460 7.937 1.00 88.69 90 VAL A C 1
ATOM 739 O O . VAL A 1 90 ? 18.835 -0.876 9.001 1.00 88.69 90 VAL A O 1
ATOM 742 N N . LEU A 1 91 ? 17.477 -1.357 7.280 1.00 88.19 91 LEU A N 1
ATOM 743 C CA . LEU A 1 91 ? 16.360 -0.563 7.801 1.00 88.19 91 LEU A CA 1
ATOM 744 C C . LEU A 1 91 ? 15.845 -1.092 9.149 1.00 88.19 91 LEU A C 1
ATOM 746 O O . LEU A 1 91 ? 15.613 -0.296 10.059 1.00 88.19 91 LEU A O 1
ATOM 750 N N . ILE A 1 92 ? 15.729 -2.413 9.321 1.00 90.62 92 ILE A N 1
ATOM 751 C CA . ILE A 1 92 ? 15.345 -3.039 10.596 1.00 90.62 92 ILE A CA 1
ATOM 752 C C . ILE A 1 92 ? 16.335 -2.641 11.691 1.00 90.62 92 ILE A C 1
ATOM 754 O O . ILE A 1 92 ? 15.924 -2.213 12.770 1.00 90.62 92 ILE A O 1
ATOM 758 N N . GLU A 1 93 ? 17.639 -2.721 11.426 1.00 90.38 93 GLU A N 1
ATOM 759 C CA . GLU A 1 93 ? 18.655 -2.316 12.397 1.00 90.38 93 GLU A CA 1
ATOM 760 C C . GLU A 1 93 ? 18.525 -0.832 12.759 1.00 90.38 93 GLU A C 1
ATOM 762 O O . GLU A 1 93 ? 18.581 -0.478 13.938 1.00 90.38 93 GLU A O 1
ATOM 767 N N . LEU A 1 94 ? 18.294 0.025 11.762 1.00 87.56 94 LEU A N 1
ATOM 768 C CA . LEU A 1 94 ? 18.104 1.458 11.954 1.00 87.56 94 LEU A CA 1
ATOM 769 C C . LEU A 1 94 ? 16.900 1.759 12.858 1.00 87.56 94 LEU A C 1
ATOM 771 O O . LEU A 1 94 ? 17.028 2.597 13.748 1.00 87.56 94 LEU A O 1
ATOM 775 N N . THR A 1 95 ? 15.775 1.039 12.738 1.00 87.69 95 THR A N 1
ATOM 776 C CA . THR A 1 95 ? 14.625 1.233 13.652 1.00 87.69 95 THR A CA 1
ATOM 777 C C . THR A 1 95 ? 14.953 0.916 15.117 1.00 87.69 95 THR A C 1
ATOM 779 O O . THR A 1 95 ? 14.351 1.490 16.024 1.00 87.69 95 THR A O 1
ATOM 782 N N . ARG A 1 96 ? 15.938 0.043 15.370 1.00 87.69 96 ARG A N 1
ATOM 783 C CA . ARG A 1 96 ? 16.370 -0.365 16.720 1.00 87.69 96 ARG A CA 1
ATOM 784 C C . ARG A 1 96 ? 17.395 0.587 17.339 1.00 87.69 96 ARG A C 1
ATOM 786 O O . ARG A 1 96 ? 17.717 0.450 18.521 1.00 87.69 96 ARG A O 1
ATOM 793 N N . ARG A 1 97 ? 17.930 1.541 16.573 1.00 83.88 97 ARG A N 1
ATOM 794 C CA . ARG A 1 97 ? 18.928 2.493 17.071 1.00 83.88 97 ARG A CA 1
ATOM 795 C C . ARG A 1 97 ? 18.301 3.495 18.060 1.00 83.88 97 ARG A C 1
ATOM 797 O O . ARG A 1 97 ? 17.106 3.814 17.974 1.00 83.88 97 ARG A O 1
ATOM 804 N N . PRO A 1 98 ? 19.103 4.035 19.002 1.00 79.06 98 PRO A N 1
ATOM 805 C CA . PRO A 1 98 ? 18.713 5.211 19.777 1.00 79.06 98 PRO A CA 1
ATOM 806 C C . PRO A 1 98 ? 18.250 6.344 18.855 1.00 79.06 98 PRO A C 1
ATOM 808 O O . PRO A 1 98 ? 18.583 6.360 17.674 1.00 79.06 98 PRO A O 1
ATOM 811 N N . LYS A 1 99 ? 17.484 7.305 19.382 1.00 72.56 99 LYS A N 1
ATOM 812 C CA . LYS A 1 99 ? 16.997 8.435 18.581 1.00 72.56 99 LYS A CA 1
ATOM 813 C C . LYS A 1 99 ? 18.168 9.238 18.011 1.00 72.56 99 LYS A C 1
ATOM 815 O O . LYS A 1 99 ? 18.725 10.086 18.702 1.00 72.56 99 LYS A O 1
ATOM 820 N N . THR A 1 100 ? 18.499 9.004 16.748 1.00 61.62 100 THR A N 1
ATOM 821 C CA . THR A 1 100 ? 19.421 9.853 15.991 1.00 61.62 100 THR A CA 1
ATOM 822 C C . THR A 1 100 ? 18.593 10.936 15.309 1.00 61.62 100 THR A C 1
ATOM 824 O O . THR A 1 100 ? 17.766 10.676 14.438 1.00 61.62 100 THR A O 1
ATOM 827 N N . ILE A 1 101 ? 18.759 12.174 15.763 1.00 56.03 101 ILE A N 1
ATOM 828 C CA . ILE A 1 101 ? 18.150 13.340 15.126 1.00 56.03 101 ILE A CA 1
ATOM 829 C C . ILE A 1 101 ? 19.069 13.724 13.968 1.00 56.03 101 ILE A C 1
ATOM 831 O O . ILE A 1 101 ? 20.219 14.091 14.201 1.00 56.03 101 ILE A O 1
ATOM 835 N N . VAL A 1 102 ? 18.586 13.645 12.730 1.00 52.22 102 VAL A N 1
ATOM 836 C CA . VAL A 1 102 ? 19.305 14.231 11.592 1.00 52.22 102 VAL A CA 1
ATOM 837 C C . VAL A 1 102 ? 19.012 15.732 11.584 1.00 52.22 102 VAL A C 1
ATOM 839 O O . VAL A 1 102 ? 17.857 16.141 11.633 1.00 52.22 102 VAL A O 1
ATOM 842 N N . GLY A 1 103 ? 20.059 16.556 11.620 1.00 45.62 103 GLY A N 1
ATOM 843 C CA . GLY A 1 103 ? 19.949 18.012 11.741 1.00 45.62 103 GLY A CA 1
ATOM 844 C C . GLY A 1 103 ? 19.246 18.705 10.564 1.00 45.62 103 GLY A C 1
ATOM 845 O O . GLY A 1 103 ? 19.139 18.164 9.466 1.00 45.62 103 GLY A O 1
ATOM 846 N N . HIS A 1 104 ? 18.788 19.933 10.829 1.00 42.25 104 HIS A N 1
ATOM 847 C CA . HIS A 1 104 ? 18.135 20.846 9.886 1.00 42.25 104 HIS A CA 1
ATOM 848 C C . HIS A 1 104 ? 18.975 21.178 8.649 1.00 42.25 104 HIS A C 1
ATOM 850 O O . HIS A 1 104 ? 20.175 21.429 8.761 1.00 42.25 104 HIS A O 1
ATOM 856 N N . VAL A 1 105 ? 18.293 21.375 7.517 1.00 36.84 105 VAL A N 1
ATOM 857 C CA . VAL A 1 105 ? 18.729 22.291 6.456 1.00 36.84 105 VAL A CA 1
ATOM 858 C C . VAL A 1 105 ? 17.499 23.081 5.979 1.00 36.84 105 VAL A C 1
ATOM 860 O O . VAL A 1 105 ? 16.534 22.492 5.511 1.00 36.84 105 VAL A O 1
ATOM 863 N N . ASP A 1 106 ? 17.532 24.406 6.147 1.00 35.56 106 ASP A N 1
ATOM 864 C CA . ASP A 1 106 ? 16.625 25.397 5.537 1.00 35.56 106 ASP A CA 1
ATOM 865 C C . ASP A 1 106 ? 15.105 25.279 5.803 1.00 35.56 106 ASP A C 1
ATOM 867 O O . ASP A 1 106 ? 14.293 25.388 4.891 1.00 35.56 106 ASP A O 1
ATOM 871 N N . GLY A 1 107 ? 14.696 25.166 7.072 1.00 39.00 107 GLY A N 1
ATOM 872 C CA . GLY A 1 107 ? 13.327 25.520 7.494 1.00 39.00 107 GLY A CA 1
ATOM 873 C C . GLY A 1 107 ? 12.252 24.431 7.394 1.00 39.00 107 GLY A C 1
ATOM 874 O O . GLY A 1 107 ? 11.157 24.657 7.903 1.00 39.00 107 GLY A O 1
ATOM 875 N N . ASP A 1 108 ? 12.568 23.252 6.851 1.00 38.09 108 ASP A N 1
ATOM 876 C CA . ASP A 1 108 ? 11.667 22.092 6.837 1.00 38.09 108 ASP A CA 1
ATOM 877 C C . ASP A 1 108 ? 11.990 21.054 7.934 1.00 38.09 108 ASP A C 1
ATOM 879 O O . ASP A 1 108 ? 13.108 20.945 8.453 1.00 38.09 108 ASP A O 1
ATOM 883 N N . VAL A 1 109 ? 10.943 20.326 8.335 1.00 46.34 109 VAL A N 1
ATOM 884 C CA . VAL A 1 109 ? 10.860 19.456 9.519 1.00 46.34 109 VAL A CA 1
ATOM 885 C C . VAL A 1 109 ? 11.881 18.313 9.493 1.00 46.34 109 VAL A C 1
ATOM 887 O O . VAL A 1 109 ? 11.945 17.533 8.545 1.00 46.34 109 VAL A O 1
ATOM 890 N N . ILE A 1 110 ? 12.611 18.156 10.602 1.00 52.22 110 ILE A N 1
ATOM 891 C CA . ILE A 1 110 ? 13.449 16.985 10.887 1.00 52.22 110 ILE A CA 1
ATOM 892 C C . ILE A 1 110 ? 12.550 15.745 10.990 1.00 52.22 110 ILE A C 1
ATOM 894 O O . ILE A 1 110 ? 11.814 15.596 11.967 1.00 52.22 110 ILE A O 1
ATOM 898 N N . ARG A 1 111 ? 12.613 14.843 10.004 1.00 63.22 111 ARG A N 1
ATOM 899 C CA . ARG A 1 111 ? 11.981 13.521 10.102 1.00 63.22 111 ARG A CA 1
ATOM 900 C C . ARG A 1 111 ? 12.940 12.545 10.782 1.00 63.22 111 ARG A C 1
ATOM 902 O O . ARG A 1 111 ? 14.088 12.398 10.374 1.00 63.22 111 ARG A O 1
ATOM 909 N N . ASP A 1 112 ? 12.468 11.889 11.837 1.00 77.69 112 ASP A N 1
ATOM 910 C CA . ASP A 1 112 ? 13.183 10.798 12.504 1.00 77.69 112 ASP A CA 1
ATOM 911 C C . ASP A 1 112 ? 13.358 9.635 11.512 1.00 77.69 112 ASP A C 1
ATOM 913 O O . ASP A 1 112 ? 12.372 9.032 11.087 1.00 77.69 112 ASP A O 1
ATOM 917 N N . PHE A 1 113 ? 14.600 9.324 11.122 1.00 76.75 113 PHE A N 1
ATOM 918 C CA . PHE A 1 113 ? 14.900 8.288 10.121 1.00 76.75 113 PHE A CA 1
ATOM 919 C C . PHE A 1 113 ? 14.339 6.917 10.510 1.00 76.75 113 PHE A C 1
ATOM 921 O O . PHE A 1 113 ? 14.057 6.111 9.633 1.00 76.75 113 PHE A O 1
ATOM 928 N N . ARG A 1 114 ? 14.137 6.651 11.808 1.00 86.44 114 ARG A N 1
ATOM 929 C CA . ARG A 1 114 ? 13.556 5.393 12.297 1.00 86.44 114 ARG A CA 1
ATOM 930 C C . ARG A 1 114 ? 12.091 5.286 11.908 1.00 86.44 114 ARG A C 1
ATOM 932 O O . ARG A 1 114 ? 11.629 4.207 11.562 1.00 86.44 114 ARG A O 1
ATOM 939 N N . LEU A 1 115 ? 11.379 6.411 11.943 1.00 85.75 115 LEU A N 1
ATOM 940 C CA . LEU A 1 115 ? 9.986 6.482 11.523 1.00 85.75 115 LEU A CA 1
ATOM 941 C C . LEU A 1 115 ? 9.874 6.330 10.004 1.00 85.75 115 LEU A C 1
ATOM 943 O O . LEU A 1 115 ? 9.052 5.552 9.543 1.00 85.75 115 LEU A O 1
ATOM 947 N N . VAL A 1 116 ? 10.757 6.973 9.236 1.00 82.69 116 VAL A N 1
ATOM 948 C CA . VAL A 1 116 ? 10.780 6.809 7.770 1.00 82.69 116 VAL A CA 1
ATOM 949 C C . VAL A 1 116 ? 11.215 5.391 7.370 1.00 82.69 116 VAL A C 1
ATOM 951 O O . VAL A 1 116 ? 10.687 4.816 6.426 1.00 82.69 116 VAL A O 1
ATOM 954 N N . ALA A 1 117 ? 12.151 4.784 8.104 1.00 85.38 117 ALA A N 1
ATOM 955 C CA . ALA A 1 117 ? 12.531 3.388 7.908 1.00 85.38 117 ALA A CA 1
ATOM 956 C C . ALA A 1 117 ? 11.362 2.441 8.210 1.00 85.38 117 ALA A C 1
ATOM 958 O O . ALA A 1 117 ? 11.156 1.498 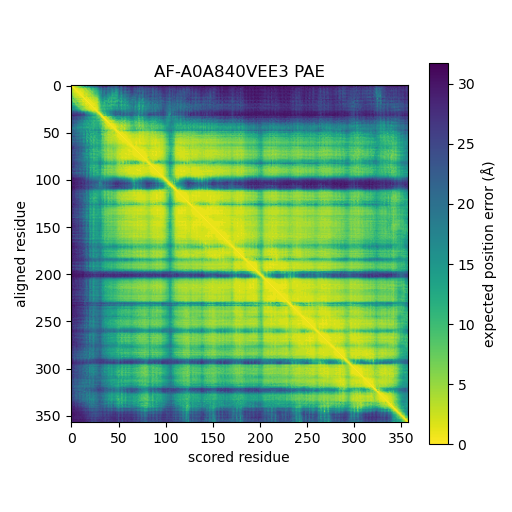7.458 1.00 85.38 117 ALA A O 1
ATOM 959 N N . ALA A 1 118 ? 10.579 2.705 9.260 1.00 88.31 118 ALA A N 1
ATOM 960 C CA . ALA A 1 118 ? 9.362 1.954 9.565 1.00 88.31 118 ALA A CA 1
ATOM 961 C C . ALA A 1 118 ? 8.300 2.083 8.459 1.00 88.31 118 ALA A C 1
ATOM 963 O O . ALA A 1 118 ? 7.693 1.080 8.097 1.00 88.31 118 ALA A O 1
ATOM 964 N N . GLU A 1 119 ? 8.110 3.282 7.898 1.00 83.94 119 GLU A N 1
ATOM 965 C CA . GLU A 1 119 ? 7.228 3.502 6.742 1.00 83.94 119 GLU A CA 1
ATOM 966 C C . GLU A 1 119 ? 7.676 2.654 5.544 1.00 83.94 119 GLU A C 1
ATOM 968 O O . GLU A 1 119 ? 6.895 1.856 5.039 1.00 83.94 119 GLU A O 1
ATOM 973 N N . LEU A 1 120 ? 8.958 2.733 5.168 1.00 78.69 120 LEU A N 1
ATOM 974 C CA . LEU A 1 120 ? 9.510 1.929 4.074 1.00 78.69 120 LEU A CA 1
ATOM 975 C C . LEU A 1 120 ? 9.397 0.422 4.349 1.00 78.69 120 LEU A C 1
ATOM 977 O O . LEU A 1 120 ? 9.041 -0.345 3.467 1.00 78.69 120 LEU A O 1
ATOM 981 N N . LEU A 1 121 ? 9.682 -0.037 5.564 1.00 85.25 121 LEU A N 1
ATOM 982 C CA . LEU A 1 121 ? 9.559 -1.456 5.905 1.00 85.25 121 LEU A CA 1
ATOM 983 C C . LEU A 1 121 ? 8.117 -1.964 5.761 1.00 85.25 121 LEU A C 1
ATOM 985 O O . LEU A 1 121 ? 7.910 -3.060 5.236 1.00 85.25 121 LEU A O 1
ATOM 989 N N . ALA A 1 122 ? 7.133 -1.160 6.175 1.00 83.00 122 ALA A N 1
ATOM 990 C CA . ALA A 1 122 ? 5.720 -1.478 6.003 1.00 83.00 122 ALA A CA 1
ATOM 991 C C . ALA A 1 122 ? 5.311 -1.510 4.523 1.00 83.00 122 ALA A C 1
ATOM 993 O O . ALA A 1 122 ? 4.720 -2.494 4.077 1.00 83.00 122 ALA A O 1
ATOM 994 N N . ASP A 1 123 ? 5.711 -0.501 3.746 1.00 75.00 123 ASP A N 1
ATOM 995 C CA . ASP A 1 123 ? 5.380 -0.395 2.321 1.00 75.00 123 ASP A CA 1
ATOM 996 C C . ASP A 1 123 ? 5.940 -1.581 1.510 1.00 75.00 123 ASP A C 1
ATOM 998 O O . ASP A 1 123 ? 5.288 -2.097 0.600 1.00 75.00 123 ASP A O 1
ATOM 1002 N N . TYR A 1 124 ? 7.140 -2.059 1.860 1.00 72.19 124 TYR A N 1
ATOM 1003 C CA . TYR A 1 124 ? 7.786 -3.198 1.196 1.00 72.19 124 TYR A CA 1
ATOM 1004 C C . TYR A 1 124 ? 7.412 -4.560 1.797 1.00 72.19 124 TYR A C 1
ATOM 1006 O O . TYR A 1 124 ? 7.822 -5.586 1.251 1.00 72.19 124 TYR A O 1
ATOM 1014 N N . ARG A 1 125 ? 6.632 -4.587 2.888 1.00 72.94 125 ARG A N 1
ATOM 1015 C CA . ARG A 1 125 ? 6.135 -5.802 3.560 1.00 72.94 125 ARG A CA 1
ATOM 1016 C C . ARG A 1 125 ? 7.225 -6.840 3.853 1.00 72.94 125 ARG A C 1
ATOM 1018 O O . ARG A 1 125 ? 7.017 -8.042 3.692 1.00 72.94 125 ARG A O 1
ATOM 1025 N N . VAL A 1 126 ? 8.410 -6.390 4.266 1.00 72.38 126 VAL A N 1
ATOM 1026 C CA . VAL A 1 126 ? 9.532 -7.302 4.539 1.00 72.38 126 VAL A CA 1
ATOM 1027 C C . VAL A 1 126 ? 9.176 -8.174 5.744 1.00 72.38 126 VAL A C 1
ATOM 1029 O O . VAL A 1 126 ? 8.657 -7.666 6.744 1.00 72.38 126 VAL A O 1
ATOM 1032 N N . ALA A 1 127 ? 9.493 -9.468 5.681 1.00 67.94 127 ALA A N 1
ATOM 1033 C CA . ALA A 1 127 ? 9.502 -10.330 6.859 1.00 67.94 127 ALA A CA 1
ATOM 1034 C C . ALA A 1 127 ? 10.263 -9.643 8.015 1.00 67.94 127 ALA A C 1
ATOM 1036 O O . ALA A 1 127 ? 11.262 -8.969 7.786 1.00 67.94 127 ALA A O 1
ATOM 1037 N N . GLU A 1 128 ? 9.766 -9.775 9.247 1.00 85.00 128 GLU A N 1
ATOM 1038 C CA . GLU A 1 128 ? 10.281 -9.107 10.464 1.00 85.00 128 GLU A CA 1
ATOM 1039 C C . GLU A 1 128 ? 9.994 -7.596 10.603 1.00 85.00 128 GLU A C 1
ATOM 1041 O O . GLU A 1 128 ? 10.224 -7.035 11.681 1.00 85.00 128 GLU A O 1
ATOM 1046 N N . SER A 1 129 ? 9.426 -6.927 9.588 1.00 87.38 129 SER A N 1
ATOM 1047 C CA . SER A 1 129 ? 9.072 -5.496 9.682 1.00 87.38 129 SER A CA 1
ATOM 1048 C C . SER A 1 129 ? 8.147 -5.214 10.858 1.00 87.38 129 SER A C 1
ATOM 1050 O O . SER A 1 129 ? 8.374 -4.273 11.616 1.00 87.38 129 SER A O 1
ATOM 1052 N N . ALA A 1 130 ? 7.136 -6.061 11.055 1.00 90.69 130 ALA A N 1
ATOM 1053 C CA . ALA A 1 130 ? 6.147 -5.870 12.104 1.00 90.69 130 ALA A CA 1
ATOM 1054 C C . ALA A 1 130 ? 6.782 -5.875 13.508 1.00 90.69 130 ALA A C 1
ATOM 1056 O O . ALA A 1 130 ? 6.486 -5.002 14.321 1.00 90.69 130 ALA A O 1
ATOM 1057 N N . ASP A 1 131 ? 7.742 -6.767 13.777 1.00 94.19 131 ASP A N 1
ATOM 1058 C CA . ASP A 1 131 ? 8.460 -6.813 15.060 1.00 94.19 131 ASP A CA 1
ATOM 1059 C C . ASP A 1 131 ? 9.351 -5.590 15.286 1.00 94.19 131 ASP A C 1
ATOM 1061 O O . ASP A 1 131 ? 9.429 -5.059 16.402 1.00 94.19 131 ASP A O 1
ATOM 1065 N N . ALA A 1 132 ? 10.025 -5.128 14.232 1.00 93.19 132 ALA A N 1
ATOM 1066 C CA . ALA A 1 132 ? 10.870 -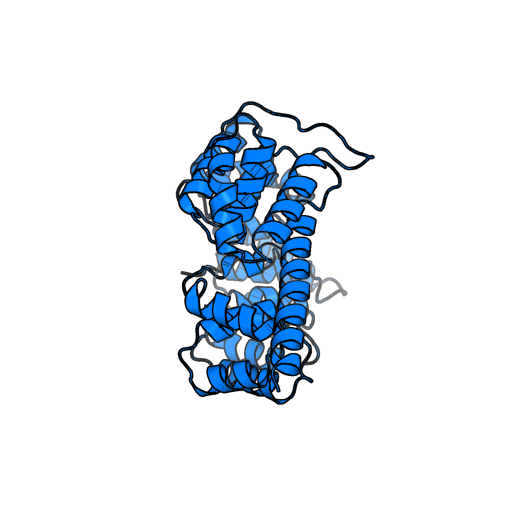3.943 14.283 1.00 93.19 132 ALA A CA 1
ATOM 1067 C C . ALA A 1 132 ? 10.039 -2.678 14.564 1.00 93.19 132 ALA A C 1
ATOM 1069 O O . ALA A 1 132 ? 10.350 -1.912 15.482 1.00 93.19 132 ALA A O 1
ATOM 1070 N N . ILE A 1 133 ? 8.930 -2.511 13.838 1.00 94.56 133 ILE A N 1
ATOM 1071 C CA . ILE A 1 133 ? 7.998 -1.389 13.990 1.00 94.56 133 ILE A CA 1
ATOM 1072 C C . ILE A 1 133 ? 7.304 -1.448 15.357 1.00 94.56 133 ILE A C 1
ATOM 1074 O O . ILE A 1 133 ? 7.204 -0.424 16.035 1.00 94.56 133 ILE A O 1
ATOM 1078 N N . TRP A 1 134 ? 6.899 -2.636 15.817 1.00 95.75 134 TRP A N 1
ATOM 1079 C CA . TRP A 1 134 ? 6.309 -2.830 17.143 1.00 95.75 134 TRP A CA 1
ATOM 1080 C C . TRP A 1 134 ? 7.276 -2.432 18.257 1.00 95.75 134 TRP A C 1
ATOM 1082 O O . TRP A 1 134 ? 6.909 -1.695 19.174 1.00 95.75 134 TRP A O 1
ATOM 1092 N N . SER A 1 135 ? 8.533 -2.865 18.157 1.00 94.69 135 SER A N 1
ATOM 1093 C CA . SER A 1 135 ? 9.579 -2.509 19.119 1.00 94.69 135 SER A CA 1
ATOM 1094 C C . SER A 1 135 ? 9.808 -0.997 19.158 1.00 94.69 135 SER A C 1
ATOM 1096 O O . SER A 1 135 ? 9.910 -0.408 20.237 1.00 94.69 135 SER A O 1
ATOM 1098 N N . LEU A 1 136 ? 9.841 -0.347 17.991 1.00 94.38 136 LEU A N 1
ATOM 1099 C CA . LEU A 1 136 ? 9.952 1.105 17.905 1.00 94.38 136 LEU A CA 1
ATOM 1100 C C . LEU A 1 136 ? 8.738 1.790 18.554 1.00 94.38 136 LEU A C 1
ATOM 1102 O O . LEU A 1 136 ? 8.928 2.697 19.363 1.00 94.38 136 LEU A O 1
ATOM 1106 N N . TYR A 1 137 ? 7.518 1.312 18.291 1.00 95.12 137 TYR A N 1
ATOM 1107 C CA . TYR A 1 137 ? 6.292 1.833 18.901 1.00 95.12 137 TYR A CA 1
ATOM 1108 C C . TYR A 1 137 ? 6.296 1.707 20.429 1.00 95.12 137 TYR A C 1
ATOM 1110 O O . TYR A 1 137 ? 5.946 2.662 21.122 1.00 95.12 137 TYR A O 1
ATOM 1118 N N . GLN A 1 138 ? 6.731 0.573 20.984 1.00 94.94 138 GLN A N 1
ATOM 1119 C CA . GLN A 1 138 ? 6.811 0.401 22.440 1.00 94.94 138 GLN A CA 1
ATOM 1120 C C . GLN A 1 138 ? 7.745 1.425 23.098 1.00 94.94 138 GLN A C 1
ATOM 1122 O O . GLN A 1 138 ? 7.467 1.884 24.210 1.00 94.94 138 GLN A O 1
ATOM 1127 N N . ASN A 1 139 ? 8.808 1.816 22.391 1.00 91.19 139 ASN A N 1
ATOM 1128 C CA . ASN A 1 139 ? 9.816 2.752 22.878 1.00 91.19 139 ASN A CA 1
ATOM 1129 C C . ASN A 1 139 ? 9.430 4.225 22.684 1.00 91.19 139 ASN A C 1
ATOM 1131 O O . ASN A 1 139 ? 9.814 5.061 23.500 1.00 91.19 139 ASN A O 1
ATOM 1135 N N . THR A 1 140 ? 8.714 4.565 21.609 1.00 90.62 140 THR A N 1
ATOM 1136 C CA . THR A 1 140 ? 8.425 5.966 21.250 1.00 90.62 140 THR A CA 1
ATOM 1137 C C . THR A 1 140 ? 6.978 6.377 21.490 1.00 90.62 140 THR A C 1
ATOM 1139 O O . THR A 1 140 ? 6.715 7.554 21.714 1.00 90.62 140 THR A O 1
ATOM 1142 N N . ARG A 1 141 ? 6.043 5.419 21.461 1.00 92.25 141 ARG A N 1
ATOM 1143 C CA . ARG A 1 141 ? 4.585 5.630 21.482 1.00 92.25 141 ARG A CA 1
ATOM 1144 C C . ARG A 1 141 ? 4.062 6.504 20.335 1.00 92.25 141 ARG A C 1
ATOM 1146 O O . ARG A 1 141 ? 2.960 7.038 20.432 1.00 92.25 141 ARG A O 1
ATOM 1153 N N . GLU A 1 142 ? 4.817 6.614 19.241 1.00 90.56 142 GLU A N 1
ATOM 1154 C CA . GLU A 1 142 ? 4.421 7.389 18.059 1.00 90.56 142 GLU A CA 1
ATOM 1155 C C . GLU A 1 142 ? 3.231 6.728 17.352 1.00 90.56 142 GLU A C 1
ATOM 1157 O O . GLU A 1 142 ? 3.322 5.597 16.875 1.00 90.56 142 GLU A O 1
ATOM 1162 N N . LEU A 1 143 ? 2.104 7.440 17.273 1.00 90.69 143 LEU A N 1
ATOM 1163 C CA . LEU A 1 143 ? 0.832 6.888 16.789 1.00 90.69 143 LEU A CA 1
ATOM 1164 C C . LEU A 1 143 ? 0.863 6.488 15.309 1.00 90.69 143 LEU A C 1
ATOM 1166 O O . LEU A 1 143 ? 0.195 5.534 14.925 1.00 90.69 143 LEU A O 1
ATOM 1170 N N . GLN A 1 144 ? 1.671 7.159 14.487 1.00 87.94 144 GLN A N 1
ATOM 1171 C CA . GLN A 1 144 ? 1.832 6.805 13.073 1.00 87.94 144 GLN A CA 1
ATOM 1172 C C . GLN A 1 144 ? 2.403 5.391 12.865 1.00 87.94 144 GLN A C 1
ATOM 1174 O O . GLN A 1 144 ? 2.142 4.769 11.841 1.00 87.94 144 GLN A O 1
ATOM 1179 N N . LEU A 1 145 ? 3.118 4.837 13.853 1.00 92.19 145 LEU A N 1
ATOM 1180 C CA . LEU A 1 145 ? 3.608 3.458 13.790 1.00 92.19 145 LEU A CA 1
ATOM 1181 C C . LEU A 1 145 ? 2.474 2.438 13.929 1.00 92.19 145 LEU A C 1
ATOM 1183 O O . LEU A 1 145 ? 2.577 1.352 13.371 1.00 92.19 145 LEU A O 1
ATOM 1187 N N . LEU A 1 146 ? 1.378 2.785 14.614 1.00 92.44 146 LEU A N 1
ATOM 1188 C CA . LEU A 1 146 ? 0.190 1.927 14.677 1.00 92.44 146 LEU A CA 1
ATOM 1189 C C . LEU A 1 146 ? -0.488 1.802 13.312 1.00 92.44 146 LEU A C 1
ATOM 1191 O O . LEU A 1 146 ? -0.993 0.734 12.990 1.00 92.44 146 LEU A O 1
ATOM 1195 N N . VAL A 1 147 ? -0.449 2.860 12.494 1.00 89.50 147 VAL A N 1
ATOM 1196 C CA . VAL A 1 147 ? -0.938 2.813 11.106 1.00 89.50 147 VAL A CA 1
ATOM 1197 C C . VAL A 1 147 ? -0.111 1.816 10.301 1.00 89.50 147 VAL A C 1
ATOM 1199 O O . VAL A 1 147 ? -0.670 0.919 9.685 1.00 89.50 147 VAL A O 1
ATOM 1202 N N . LYS A 1 148 ? 1.220 1.906 10.393 1.00 88.50 148 LYS A N 1
ATOM 1203 C CA . LYS A 1 148 ? 2.141 0.994 9.701 1.00 88.50 148 LYS A CA 1
ATOM 1204 C C . LYS A 1 148 ? 2.044 -0.458 10.177 1.00 88.50 148 LYS A C 1
ATOM 1206 O O . LYS A 1 148 ? 2.206 -1.375 9.384 1.00 88.50 148 LYS A O 1
ATOM 1211 N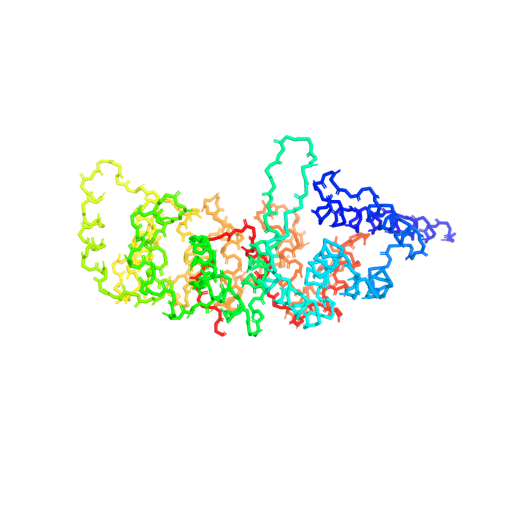 N . LEU A 1 149 ? 1.727 -0.686 11.449 1.00 91.25 149 LEU A N 1
ATOM 1212 C CA . LEU A 1 149 ? 1.433 -2.029 11.958 1.00 91.25 149 LEU A CA 1
ATOM 1213 C C . LEU A 1 149 ? 0.092 -2.566 11.450 1.00 91.25 149 LEU A C 1
ATOM 1215 O O . LEU A 1 149 ? 0.015 -3.742 11.109 1.00 91.25 149 LEU A O 1
ATOM 1219 N N . ALA A 1 150 ? -0.937 -1.720 11.364 1.00 87.94 150 ALA A N 1
ATOM 1220 C CA . ALA A 1 150 ? -2.225 -2.104 10.796 1.00 87.94 150 ALA A CA 1
ATOM 1221 C C . ALA A 1 150 ? -2.101 -2.473 9.310 1.00 87.94 150 ALA A C 1
ATOM 1223 O O . ALA A 1 150 ? -2.638 -3.487 8.892 1.00 87.94 150 ALA A O 1
ATOM 1224 N N . GLU A 1 151 ? -1.326 -1.711 8.535 1.00 81.88 151 GLU A N 1
ATOM 1225 C CA . GLU A 1 151 ? -0.977 -2.022 7.138 1.00 81.88 151 GLU A CA 1
ATOM 1226 C C . GLU A 1 151 ? -0.317 -3.405 6.979 1.00 81.88 151 GLU A C 1
ATOM 1228 O O . GLU A 1 151 ? -0.545 -4.109 5.997 1.00 81.88 151 GLU A O 1
ATOM 1233 N N . LEU A 1 152 ? 0.473 -3.818 7.973 1.00 84.38 152 LEU A N 1
ATOM 1234 C CA . LEU A 1 152 ? 1.080 -5.149 8.053 1.00 84.38 152 LEU A CA 1
ATOM 1235 C C . LEU A 1 152 ? 0.162 -6.206 8.695 1.00 84.38 152 LEU A C 1
ATOM 1237 O O . LEU A 1 152 ? 0.623 -7.314 8.963 1.00 84.38 152 LEU A O 1
ATOM 1241 N N . GLN A 1 153 ? -1.102 -5.867 8.965 1.00 85.69 153 GLN A N 1
ATOM 1242 C CA . GLN A 1 153 ? -2.098 -6.705 9.642 1.00 85.69 153 GLN A CA 1
ATOM 1243 C C . GLN A 1 153 ? -1.628 -7.243 11.008 1.00 85.69 153 GLN A C 1
ATOM 1245 O O . GLN A 1 153 ? -2.035 -8.318 11.459 1.00 85.69 153 GLN A O 1
ATOM 1250 N N . ASP A 1 154 ? -0.764 -6.496 11.703 1.00 90.44 154 ASP A N 1
ATOM 1251 C CA . ASP A 1 154 ? -0.238 -6.915 12.996 1.00 90.44 154 ASP A CA 1
ATOM 1252 C C . ASP A 1 154 ? -1.278 -6.728 14.108 1.00 90.44 154 ASP A C 1
ATOM 1254 O O . ASP A 1 154 ? -1.598 -5.616 14.539 1.00 90.44 154 ASP A O 1
ATOM 1258 N N . GLN A 1 155 ? -1.764 -7.854 14.624 1.00 91.88 155 GLN A N 1
ATOM 1259 C CA . GLN A 1 155 ? -2.813 -7.923 15.641 1.00 91.88 155 GLN A CA 1
ATOM 1260 C C . GLN A 1 155 ? -2.438 -7.227 16.961 1.00 91.88 155 GLN A C 1
ATOM 1262 O O . GLN A 1 155 ? -3.316 -6.799 17.710 1.00 91.88 155 GLN A O 1
ATOM 1267 N N . ARG A 1 156 ? -1.142 -7.039 17.262 1.00 94.75 156 ARG A N 1
ATOM 1268 C CA . ARG A 1 156 ? -0.706 -6.330 18.479 1.00 94.75 156 ARG A CA 1
ATOM 1269 C C . ARG A 1 156 ? -1.097 -4.851 18.449 1.00 94.75 156 ARG A C 1
ATOM 1271 O O . ARG A 1 156 ? -1.135 -4.219 19.504 1.00 94.75 156 ARG A O 1
ATOM 1278 N N . ALA A 1 157 ? -1.396 -4.295 17.272 1.00 93.00 157 ALA A N 1
ATOM 1279 C CA . ALA A 1 157 ? -1.833 -2.912 17.118 1.00 93.00 157 ALA A CA 1
ATOM 1280 C C . ALA A 1 157 ? -3.291 -2.667 17.540 1.00 93.00 157 ALA A C 1
ATOM 1282 O O . ALA A 1 157 ? -3.615 -1.522 17.859 1.00 93.00 157 ALA A O 1
ATOM 1283 N N . ILE A 1 158 ? -4.142 -3.702 17.600 1.00 92.81 158 ILE A N 1
ATOM 1284 C CA . ILE A 1 158 ? -5.586 -3.582 17.882 1.00 92.81 158 ILE A CA 1
ATOM 1285 C C . ILE A 1 158 ? -5.846 -2.824 19.187 1.00 92.81 158 ILE A C 1
ATOM 1287 O O . ILE A 1 158 ? -6.462 -1.758 19.173 1.00 92.81 158 ILE A O 1
ATOM 1291 N N . GLU A 1 159 ? -5.331 -3.330 20.309 1.00 94.31 159 GLU A N 1
ATOM 1292 C CA . GLU A 1 159 ? -5.571 -2.737 21.629 1.00 94.31 159 GLU A CA 1
ATOM 1293 C C . GLU A 1 159 ? -5.055 -1.280 21.713 1.00 94.31 159 GLU A C 1
ATOM 1295 O O . GLU A 1 159 ? -5.823 -0.380 22.064 1.00 94.31 159 GLU A O 1
ATOM 1300 N N . PRO A 1 160 ? -3.803 -0.965 21.313 1.00 94.62 160 PRO A N 1
ATOM 1301 C CA . PRO A 1 160 ? -3.342 0.418 21.218 1.00 94.62 160 PRO A CA 1
ATOM 1302 C C . PRO A 1 160 ? -4.204 1.338 20.348 1.00 94.62 160 PRO A C 1
ATOM 1304 O O . PRO A 1 160 ? -4.364 2.513 20.697 1.00 94.62 160 PRO A O 1
ATOM 1307 N N . ILE A 1 161 ? -4.726 0.839 19.224 1.00 92.25 161 ILE A N 1
ATOM 1308 C CA . ILE A 1 161 ? -5.588 1.599 18.315 1.00 92.25 161 ILE A CA 1
ATOM 1309 C C . ILE A 1 161 ? -6.926 1.907 18.990 1.00 92.25 161 ILE A C 1
ATOM 1311 O O . ILE A 1 161 ? -7.356 3.061 18.970 1.00 92.25 161 ILE A O 1
ATOM 1315 N N . LEU A 1 162 ? -7.540 0.925 19.655 1.00 89.94 162 LEU A N 1
ATOM 1316 C CA . LEU A 1 162 ? -8.777 1.113 20.416 1.00 89.94 162 LEU A CA 1
ATOM 1317 C C . LEU A 1 162 ? -8.599 2.151 21.533 1.00 89.94 162 LEU A C 1
ATOM 1319 O O . LEU A 1 162 ? -9.389 3.095 21.633 1.00 89.94 162 LEU A O 1
ATOM 1323 N N . VAL A 1 163 ? -7.517 2.042 22.312 1.00 92.69 163 VAL A N 1
ATOM 1324 C CA . VAL A 1 163 ? -7.199 2.967 23.415 1.00 92.69 163 VAL A CA 1
ATOM 1325 C C . VAL A 1 163 ? -6.929 4.394 22.921 1.00 92.69 163 VAL A C 1
ATOM 1327 O O . VAL A 1 163 ? -7.252 5.360 23.613 1.00 92.69 163 VAL A O 1
ATOM 1330 N N . ASN A 1 164 ? -6.340 4.558 21.732 1.00 90.44 164 ASN A N 1
ATOM 1331 C CA . ASN A 1 164 ? -5.948 5.867 21.196 1.00 90.44 164 ASN A CA 1
ATOM 1332 C C . ASN A 1 164 ? -6.853 6.379 20.067 1.00 90.44 164 ASN A C 1
ATOM 1334 O O . ASN A 1 164 ? -6.475 7.346 19.404 1.00 90.44 164 ASN A O 1
ATOM 1338 N N . ARG A 1 165 ? -8.037 5.792 19.854 1.00 87.56 165 ARG A N 1
ATOM 1339 C CA . ARG A 1 165 ? -8.921 6.106 18.715 1.00 87.56 165 ARG A CA 1
ATOM 1340 C C . ARG A 1 165 ? -9.179 7.609 18.523 1.00 87.56 165 ARG A C 1
ATOM 1342 O O . ARG A 1 165 ? -9.042 8.114 17.416 1.00 87.56 165 ARG A O 1
ATOM 1349 N N . ASP A 1 166 ? -9.429 8.352 19.602 1.00 85.06 166 ASP A N 1
ATOM 1350 C CA . ASP A 1 166 ? -9.747 9.790 19.529 1.00 85.06 166 ASP A CA 1
ATOM 1351 C C . ASP A 1 166 ? -8.526 10.649 19.150 1.00 85.06 166 ASP A C 1
ATOM 1353 O O . ASP A 1 166 ? -8.654 11.746 18.607 1.00 85.06 166 ASP A O 1
ATOM 1357 N N . LYS A 1 167 ? -7.313 10.167 19.448 1.00 86.06 167 LYS A N 1
ATOM 1358 C CA . LYS A 1 167 ? -6.065 10.823 19.031 1.00 86.06 167 LYS A CA 1
ATOM 1359 C C . LYS A 1 167 ? -5.696 10.423 17.611 1.00 86.06 167 LYS A C 1
ATOM 1361 O O . LYS A 1 167 ? -5.262 11.262 16.829 1.00 86.06 167 LYS A O 1
ATOM 1366 N N . LEU A 1 168 ? -5.891 9.152 17.268 1.00 84.00 168 LEU A N 1
ATOM 1367 C CA . LEU A 1 168 ? -5.627 8.639 15.931 1.00 84.00 168 LEU A CA 1
ATOM 1368 C C . LEU A 1 168 ? -6.527 9.294 14.886 1.00 84.00 168 LEU A C 1
ATOM 1370 O O . LEU A 1 168 ? -6.045 9.521 13.785 1.00 84.00 168 LEU A O 1
ATOM 1374 N N . SER A 1 169 ? -7.756 9.700 15.226 1.00 77.44 169 SER A N 1
ATOM 1375 C CA . SER A 1 169 ? -8.632 10.429 14.295 1.00 77.44 169 SER A CA 1
ATOM 1376 C C . SER A 1 169 ? -8.068 11.782 13.842 1.00 77.44 169 SER A C 1
ATOM 1378 O O . SER A 1 169 ? -8.535 12.336 12.853 1.00 77.44 169 SER A O 1
ATOM 1380 N N . GLN A 1 170 ? -7.071 12.328 14.551 1.00 72.38 170 GLN A N 1
ATOM 1381 C CA . GLN A 1 170 ? -6.351 13.547 14.155 1.00 72.38 170 GLN A CA 1
ATOM 1382 C C . GLN A 1 170 ? -5.212 13.264 13.165 1.00 72.38 170 GLN A C 1
ATOM 1384 O O . GLN A 1 170 ? -4.733 14.179 12.502 1.00 72.38 170 GLN A O 1
ATOM 1389 N N . VAL A 1 171 ? -4.762 12.010 13.092 1.00 61.25 171 VAL A N 1
ATOM 1390 C CA . VAL A 1 171 ? -3.599 11.567 12.310 1.00 61.25 171 VAL A CA 1
ATOM 1391 C C . VAL A 1 171 ? -4.035 10.782 11.072 1.00 61.25 171 VAL A C 1
ATOM 1393 O O . VAL A 1 171 ? -3.410 10.883 10.023 1.00 61.25 171 VAL A O 1
ATOM 1396 N N . THR A 1 172 ? -5.108 9.999 11.179 1.00 71.38 172 THR A N 1
ATOM 1397 C CA . THR A 1 172 ? -5.632 9.144 10.113 1.00 71.38 172 THR A CA 1
ATOM 1398 C C . THR A 1 172 ? -7.122 8.861 10.310 1.00 71.38 172 THR A C 1
ATOM 1400 O O . THR A 1 172 ? -7.701 9.129 11.362 1.00 71.38 172 THR A O 1
ATOM 1403 N N . GLN A 1 173 ? -7.760 8.272 9.304 1.00 77.12 173 GLN A N 1
ATOM 1404 C CA . GLN A 1 173 ? -9.130 7.791 9.421 1.00 77.12 173 GLN A CA 1
ATOM 1405 C C . GLN A 1 173 ? -9.171 6.452 10.162 1.00 77.12 173 GLN A C 1
ATOM 1407 O O . GLN A 1 173 ? -8.898 5.396 9.599 1.00 77.12 173 GLN A O 1
ATOM 1412 N N . VAL A 1 174 ? -9.545 6.501 11.438 1.00 82.19 174 VAL A N 1
ATOM 1413 C CA . VAL A 1 174 ? -9.528 5.341 12.344 1.00 82.19 174 VAL A CA 1
ATOM 1414 C C . VAL A 1 174 ? -10.444 4.203 11.898 1.00 82.19 174 VAL A C 1
ATOM 1416 O O . VAL A 1 174 ? -10.086 3.044 12.070 1.00 82.19 174 VAL A O 1
ATOM 1419 N N . THR A 1 175 ? -11.578 4.504 11.263 1.00 81.31 175 THR A N 1
ATOM 1420 C CA . THR A 1 175 ? -12.492 3.481 10.722 1.00 81.31 175 THR A CA 1
ATOM 1421 C C . THR A 1 175 ? -11.811 2.568 9.706 1.00 81.31 175 THR A C 1
ATOM 1423 O O . THR A 1 175 ? -12.113 1.381 9.660 1.00 81.31 175 THR A O 1
ATOM 1426 N N . ARG A 1 176 ? -10.832 3.088 8.950 1.00 80.06 176 ARG A N 1
ATOM 1427 C CA . ARG A 1 176 ? -10.034 2.271 8.028 1.00 80.06 176 ARG A CA 1
ATOM 1428 C C . ARG A 1 176 ? -9.138 1.295 8.777 1.00 80.06 176 ARG A C 1
ATOM 1430 O O . ARG A 1 176 ? -9.019 0.153 8.360 1.00 80.06 176 ARG A O 1
ATOM 1437 N N . LEU A 1 177 ? -8.533 1.727 9.885 1.00 83.94 177 LEU A N 1
ATOM 1438 C CA . LEU A 1 177 ? -7.704 0.846 10.712 1.00 83.94 177 LEU A CA 1
ATOM 1439 C C . LEU A 1 177 ? -8.536 -0.298 11.295 1.00 83.94 177 LEU A C 1
ATOM 1441 O O . LEU A 1 177 ? -8.058 -1.424 11.347 1.00 83.94 177 LEU A O 1
ATOM 1445 N N . PHE A 1 178 ? -9.778 -0.012 11.697 1.00 85.81 178 PHE A N 1
ATOM 1446 C CA . PHE A 1 178 ? -10.705 -1.038 12.173 1.00 85.81 178 PHE A CA 1
ATOM 1447 C C . PHE A 1 178 ? -11.033 -2.055 11.083 1.00 85.81 178 PHE A C 1
ATOM 1449 O O . PHE A 1 178 ? -11.023 -3.245 11.363 1.00 85.81 178 PHE A O 1
ATOM 1456 N N . ALA A 1 179 ? -11.264 -1.603 9.850 1.00 83.94 179 ALA A N 1
ATOM 1457 C CA . ALA A 1 179 ? -11.533 -2.495 8.728 1.00 83.94 179 ALA A CA 1
ATOM 1458 C C . ALA A 1 179 ? -10.328 -3.370 8.365 1.00 83.94 179 ALA A C 1
ATOM 1460 O O . ALA A 1 179 ? -10.473 -4.578 8.241 1.00 83.94 179 ALA A O 1
ATOM 1461 N N . VAL A 1 180 ? -9.135 -2.776 8.255 1.00 82.62 180 VAL A N 1
ATOM 1462 C CA . VAL A 1 180 ? -7.900 -3.497 7.894 1.00 82.62 180 VAL A CA 1
ATOM 1463 C C . VAL A 1 180 ? -7.520 -4.552 8.939 1.00 82.62 180 VAL A C 1
ATOM 1465 O O . VAL A 1 180 ? -6.961 -5.587 8.590 1.00 82.62 180 VAL A O 1
ATOM 1468 N N . LEU A 1 181 ? -7.814 -4.292 10.215 1.00 84.25 181 LEU A N 1
ATOM 1469 C CA . LEU A 1 181 ? -7.570 -5.223 11.319 1.00 84.25 181 LEU A CA 1
ATOM 1470 C C . LEU A 1 181 ? -8.798 -6.071 11.689 1.00 84.25 181 LEU A C 1
ATOM 1472 O O . LEU A 1 181 ? -8.745 -6.771 12.697 1.00 84.25 181 LEU A O 1
ATOM 1476 N N . GLU A 1 182 ? -9.884 -5.989 10.916 1.00 84.69 182 GLU A N 1
ATOM 1477 C CA . GLU A 1 182 ? -11.130 -6.745 11.123 1.00 84.69 182 GLU A CA 1
ATOM 1478 C C . GLU A 1 182 ? -11.714 -6.616 12.551 1.00 84.69 182 GLU A C 1
ATOM 1480 O O . GLU A 1 182 ? -12.179 -7.577 13.163 1.00 84.69 182 GLU A O 1
ATOM 1485 N N . ILE A 1 183 ? -11.701 -5.403 13.115 1.00 86.12 183 ILE A N 1
ATOM 1486 C CA . ILE A 1 183 ? -12.171 -5.127 14.483 1.00 86.12 183 ILE A CA 1
ATOM 1487 C C . ILE A 1 183 ? -13.702 -4.981 14.511 1.00 86.12 183 ILE A C 1
ATOM 1489 O O . ILE A 1 183 ? -14.247 -3.871 14.437 1.00 86.12 183 ILE A O 1
ATOM 1493 N N . ASP A 1 184 ? -14.397 -6.108 14.667 1.00 83.12 184 ASP A N 1
ATOM 1494 C CA . ASP A 1 184 ? -15.867 -6.177 14.624 1.00 83.12 184 ASP A CA 1
ATOM 1495 C C . ASP A 1 184 ? -16.577 -5.419 15.759 1.00 83.12 184 ASP A C 1
ATOM 1497 O O . ASP A 1 184 ? -17.643 -4.853 15.552 1.00 83.12 184 ASP A O 1
ATOM 1501 N N . GLU A 1 185 ? -15.968 -5.272 16.940 1.00 78.38 185 GLU A N 1
ATOM 1502 C CA . GLU A 1 185 ? -16.594 -4.604 18.104 1.00 78.38 185 GLU A CA 1
ATOM 1503 C C . GLU A 1 185 ? -17.004 -3.135 17.857 1.00 78.38 185 GLU A C 1
ATOM 1505 O O . GLU A 1 185 ? -17.685 -2.507 18.671 1.00 78.38 185 GLU A O 1
ATOM 1510 N N . THR A 1 186 ? -16.580 -2.560 16.732 1.00 79.62 186 THR A N 1
ATOM 1511 C CA . THR A 1 186 ? -16.886 -1.187 16.326 1.00 79.62 186 THR A CA 1
ATOM 1512 C C . THR A 1 186 ? -18.001 -1.086 15.279 1.00 79.62 186 THR A C 1
ATOM 1514 O O . THR A 1 186 ? -18.470 0.027 15.005 1.00 79.62 186 THR A O 1
ATOM 1517 N N . SER A 1 187 ? -18.467 -2.217 14.736 1.00 85.12 187 SER A N 1
ATOM 1518 C CA . SER A 1 187 ? -19.369 -2.280 13.584 1.00 85.12 187 SER A CA 1
ATOM 1519 C C . SER A 1 187 ? -20.730 -1.634 13.865 1.00 85.12 187 SER A C 1
ATOM 1521 O O . SER A 1 187 ? -21.151 -0.782 13.087 1.00 85.12 187 SER A O 1
ATOM 1523 N N . ASP A 1 188 ? -21.369 -1.889 15.010 1.00 88.06 188 ASP A N 1
ATOM 1524 C CA . ASP A 1 188 ? -22.664 -1.274 15.368 1.00 88.06 188 ASP A CA 1
ATOM 1525 C C . ASP A 1 188 ? -22.612 0.265 15.401 1.00 88.06 188 ASP A C 1
ATOM 1527 O O . ASP A 1 188 ? -23.462 0.954 14.828 1.00 88.06 188 ASP A O 1
ATOM 1531 N N . SER A 1 189 ? -21.566 0.831 16.010 1.00 87.75 189 SER A N 1
ATOM 1532 C CA . SER A 1 189 ? -21.354 2.286 16.047 1.00 87.75 189 SER A CA 1
ATOM 1533 C C . SER A 1 189 ? -21.135 2.859 14.643 1.00 87.75 189 SER A C 1
ATOM 1535 O O . SER A 1 189 ? -21.631 3.941 14.313 1.00 87.75 189 SER A O 1
ATOM 1537 N N . MET A 1 190 ? -20.420 2.124 13.788 1.00 89.38 190 MET A N 1
ATOM 1538 C CA . MET A 1 190 ? -20.203 2.495 12.392 1.00 89.38 190 MET A CA 1
ATOM 1539 C C . MET A 1 190 ? -21.504 2.432 11.578 1.00 89.38 190 MET A C 1
ATOM 1541 O O . MET A 1 190 ? -21.782 3.368 10.827 1.00 89.38 190 MET A O 1
ATOM 1545 N N . LYS A 1 191 ? -22.347 1.412 11.780 1.00 91.75 191 LYS A N 1
ATOM 1546 C CA . LYS A 1 191 ? -23.674 1.292 11.151 1.00 91.75 191 LYS A CA 1
ATOM 1547 C C . LYS A 1 191 ? -24.573 2.469 11.518 1.00 91.75 191 LYS A C 1
ATOM 1549 O O . LYS A 1 191 ? -25.164 3.106 10.642 1.00 91.75 191 LYS A O 1
ATOM 1554 N N . GLU A 1 192 ? -24.615 2.839 12.799 1.00 90.06 192 GLU A N 1
ATOM 1555 C CA . GLU A 1 192 ? -25.360 4.018 13.246 1.00 90.06 192 GLU A CA 1
ATOM 1556 C C . GLU A 1 192 ? -24.858 5.309 12.586 1.00 90.06 192 GLU A C 1
ATOM 1558 O O . GLU A 1 192 ? -25.659 6.144 12.155 1.00 90.06 192 GLU A O 1
ATOM 1563 N N . GLN A 1 193 ? -23.539 5.499 12.495 1.00 88.50 193 GLN A N 1
ATOM 1564 C CA . GLN A 1 193 ? -22.955 6.662 11.822 1.00 88.50 193 GLN A CA 1
ATOM 1565 C C . GLN A 1 193 ? -23.306 6.686 10.330 1.00 88.50 193 GLN A C 1
ATOM 1567 O O . GLN A 1 193 ? -23.682 7.741 9.809 1.00 88.50 193 GLN A O 1
ATOM 1572 N N . PHE A 1 194 ? -23.266 5.534 9.659 1.00 89.06 194 PHE A N 1
ATOM 1573 C CA . PHE A 1 194 ? -23.597 5.401 8.243 1.00 89.06 194 PHE A CA 1
ATOM 1574 C C . PHE A 1 194 ? -25.053 5.783 7.965 1.00 89.06 194 PHE A C 1
ATOM 1576 O O . PHE A 1 194 ? -25.328 6.594 7.071 1.00 89.06 194 PHE A O 1
ATOM 1583 N N . ALA A 1 195 ? -25.975 5.294 8.797 1.00 88.31 195 ALA A N 1
ATOM 1584 C CA . ALA A 1 195 ? -27.388 5.649 8.739 1.00 88.31 195 ALA A CA 1
ATOM 1585 C C . ALA A 1 195 ? -27.619 7.148 9.007 1.00 88.31 195 ALA A C 1
ATOM 1587 O O . ALA A 1 195 ? -28.374 7.808 8.289 1.00 88.31 195 ALA A O 1
ATOM 1588 N N . ARG A 1 196 ? -26.926 7.740 9.992 1.00 85.06 196 ARG A N 1
ATOM 1589 C CA . ARG A 1 196 ? -27.029 9.184 10.291 1.00 85.06 196 ARG A CA 1
ATOM 1590 C C . ARG A 1 196 ? -26.558 10.056 9.126 1.00 85.06 196 ARG A C 1
ATOM 1592 O O . ARG A 1 196 ? -27.155 11.107 8.881 1.00 85.06 196 ARG A O 1
ATOM 1599 N N . LEU A 1 197 ? -25.524 9.632 8.397 1.00 82.50 197 LEU A N 1
ATOM 1600 C CA . LEU A 1 197 ? -25.021 10.342 7.217 1.00 82.50 197 LEU A CA 1
ATOM 1601 C C . LEU A 1 197 ? -25.996 10.296 6.028 1.00 82.50 197 LEU A C 1
ATOM 1603 O O . LEU A 1 197 ? -25.919 11.162 5.162 1.00 82.50 197 LEU A O 1
ATOM 1607 N N . ALA A 1 198 ? -26.946 9.353 5.984 1.00 67.25 198 ALA A N 1
ATOM 1608 C CA . ALA A 1 198 ? -27.990 9.316 4.954 1.00 67.25 198 ALA A CA 1
ATOM 1609 C C . ALA A 1 198 ? -29.019 10.457 5.081 1.00 67.25 198 ALA A C 1
ATOM 1611 O O . ALA A 1 198 ? -29.574 10.891 4.077 1.00 67.25 198 ALA A O 1
ATOM 1612 N N . ASN A 1 199 ? -29.237 10.974 6.295 1.00 57.97 199 ASN A N 1
ATOM 1613 C CA . ASN A 1 199 ? -30.265 11.981 6.591 1.00 57.97 199 ASN A CA 1
ATOM 1614 C C . ASN A 1 199 ? -29.803 13.433 6.394 1.00 57.97 199 ASN A C 1
ATOM 1616 O O . ASN A 1 199 ? -30.579 14.367 6.601 1.00 57.97 199 ASN A O 1
ATOM 1620 N N . ARG A 1 200 ? -28.537 13.656 6.026 1.00 57.09 200 ARG A N 1
ATOM 1621 C CA . ARG A 1 200 ? -28.021 14.990 5.703 1.00 57.09 200 ARG A CA 1
ATOM 1622 C C . ARG A 1 200 ? -28.170 15.207 4.199 1.00 57.09 200 ARG A C 1
ATOM 1624 O O . ARG A 1 200 ? -27.755 14.366 3.418 1.00 57.09 200 ARG A O 1
ATOM 1631 N N . THR A 1 201 ? -28.712 16.354 3.790 1.00 50.31 201 THR A N 1
ATOM 1632 C CA . THR A 1 201 ? -28.907 16.776 2.384 1.00 50.31 201 THR A CA 1
ATOM 1633 C C . THR A 1 201 ? -27.620 16.807 1.546 1.00 50.31 201 THR A C 1
ATOM 1635 O O . THR A 1 201 ? -27.693 16.910 0.328 1.00 50.31 201 THR A O 1
ATOM 1638 N N . ALA A 1 202 ? -26.451 16.666 2.178 1.00 47.53 202 ALA A N 1
ATOM 1639 C CA . ALA A 1 202 ? -25.203 16.243 1.548 1.00 47.53 202 ALA A CA 1
ATOM 1640 C C . ALA A 1 202 ? -25.144 14.705 1.445 1.00 47.53 202 ALA A C 1
ATOM 1642 O O . ALA A 1 202 ? -24.203 14.070 1.927 1.00 47.53 202 ALA A O 1
ATOM 1643 N N . SER A 1 203 ? -26.193 14.105 0.875 1.00 50.19 203 SER A N 1
ATOM 1644 C CA . SER A 1 203 ? -26.187 12.702 0.480 1.00 50.19 203 SER A CA 1
ATOM 1645 C C . SER A 1 203 ? -24.985 12.515 -0.434 1.00 50.19 203 SER A C 1
ATOM 1647 O O . SER A 1 203 ? -24.916 13.217 -1.439 1.00 50.19 203 SER A O 1
ATOM 1649 N N . GLU A 1 204 ? -24.079 11.601 -0.068 1.00 59.12 204 GLU A N 1
ATOM 1650 C CA . GLU A 1 204 ? -22.783 11.343 -0.720 1.00 59.12 204 GLU A CA 1
ATOM 1651 C C . GLU A 1 204 ? -21.619 12.215 -0.174 1.00 59.12 204 GLU A C 1
ATOM 1653 O O . GLU A 1 204 ? -21.069 13.055 -0.866 1.00 59.12 204 GLU A O 1
ATOM 1658 N N . SER A 1 205 ? -21.191 12.038 1.084 1.00 71.38 205 SER A N 1
ATOM 1659 C CA . SER A 1 205 ? -19.914 12.612 1.557 1.00 71.38 205 SER A CA 1
ATOM 1660 C C . SER A 1 205 ? -18.755 11.618 1.362 1.00 71.38 205 SER A C 1
ATOM 1662 O O . SER A 1 205 ? -18.976 10.406 1.453 1.00 71.38 205 SER A O 1
ATOM 1664 N N . PRO A 1 206 ? -17.500 12.080 1.164 1.00 76.81 206 PRO A N 1
ATOM 1665 C CA . PRO A 1 206 ? -16.327 11.201 1.129 1.00 76.81 206 PRO A CA 1
ATOM 1666 C C . PRO A 1 206 ? -16.201 10.298 2.362 1.00 76.81 206 PRO A C 1
ATOM 1668 O O . PRO A 1 206 ? -15.702 9.186 2.240 1.00 76.81 206 PRO A O 1
ATOM 1671 N N . GLU A 1 207 ? -16.664 10.764 3.522 1.00 80.12 207 GLU A N 1
ATOM 1672 C CA . GLU A 1 207 ? -16.686 10.012 4.783 1.00 80.12 207 GLU A CA 1
ATOM 1673 C C . GLU A 1 207 ? -17.658 8.826 4.725 1.00 80.12 207 GLU A C 1
ATOM 1675 O O . GLU A 1 207 ? -17.364 7.756 5.249 1.00 80.12 207 GLU A O 1
ATOM 1680 N N . LYS A 1 208 ? -18.805 8.983 4.048 1.00 84.81 208 LYS A N 1
ATOM 1681 C CA . LYS A 1 208 ? -19.778 7.897 3.883 1.00 84.81 208 LYS A CA 1
ATOM 1682 C C . LYS A 1 208 ? -19.223 6.771 3.002 1.00 84.81 208 LYS A C 1
ATOM 1684 O O . LYS A 1 208 ? -19.543 5.613 3.242 1.00 84.81 208 LYS A O 1
ATOM 1689 N N . VAL A 1 209 ? -18.371 7.102 2.026 1.00 84.94 209 VAL A N 1
ATOM 1690 C CA . VAL A 1 209 ? -17.640 6.120 1.201 1.00 84.94 209 VAL A CA 1
ATOM 1691 C C . VAL A 1 209 ? -16.620 5.349 2.044 1.00 84.94 209 VAL A C 1
ATOM 1693 O O . VAL A 1 209 ? -16.606 4.124 1.983 1.00 84.94 209 VAL A O 1
ATOM 1696 N N . ASP A 1 210 ? -15.825 6.041 2.872 1.00 84.31 210 ASP A N 1
ATOM 1697 C CA . ASP A 1 210 ? -14.868 5.388 3.786 1.00 84.31 210 ASP A CA 1
ATOM 1698 C C . ASP A 1 210 ? -15.585 4.414 4.729 1.00 84.31 210 ASP A C 1
ATOM 1700 O O . ASP A 1 210 ? -15.120 3.302 4.977 1.00 84.31 210 ASP A O 1
ATOM 1704 N N . LEU A 1 211 ? -16.735 4.843 5.251 1.00 88.75 211 LEU A N 1
ATOM 1705 C CA . LEU A 1 211 ? -17.527 4.077 6.199 1.00 88.75 211 LEU A CA 1
ATOM 1706 C C . LEU A 1 211 ? -18.207 2.869 5.551 1.00 88.75 211 LEU A C 1
ATOM 1708 O O . LEU A 1 211 ? -18.172 1.798 6.142 1.00 88.75 211 LEU A O 1
ATOM 1712 N N . ALA A 1 212 ? -18.764 3.017 4.343 1.00 90.19 212 ALA A N 1
ATOM 1713 C CA . ALA A 1 212 ? -19.315 1.895 3.580 1.00 90.19 212 ALA A CA 1
ATOM 1714 C C . ALA A 1 212 ? -18.250 0.834 3.313 1.00 90.19 212 ALA A C 1
ATOM 1716 O O . ALA A 1 212 ? -18.466 -0.335 3.602 1.00 90.19 212 ALA A O 1
ATOM 1717 N N . TRP A 1 213 ? -17.077 1.241 2.824 1.00 88.88 213 TRP A N 1
ATOM 1718 C CA . TRP A 1 213 ? -15.983 0.304 2.595 1.00 88.88 213 TRP A CA 1
ATOM 1719 C C . TRP A 1 213 ? -15.542 -0.393 3.880 1.00 88.88 213 TRP A C 1
ATOM 1721 O O . TRP A 1 213 ? -15.400 -1.612 3.901 1.00 88.88 213 TRP A O 1
ATOM 1731 N N . SER A 1 214 ? -15.404 0.366 4.969 1.00 88.31 214 SER A N 1
ATOM 1732 C CA . SER A 1 214 ? -14.996 -0.200 6.253 1.00 88.31 214 SER A CA 1
ATOM 1733 C C . SER A 1 214 ? -16.032 -1.200 6.790 1.00 88.31 214 SER A C 1
ATOM 1735 O O . SER A 1 214 ? -15.669 -2.269 7.268 1.00 88.31 214 SER A O 1
ATOM 1737 N N . LEU A 1 215 ? -17.325 -0.877 6.678 1.00 90.81 215 LEU A N 1
ATOM 1738 C CA . LEU A 1 215 ? -18.424 -1.759 7.074 1.00 90.81 215 LEU A CA 1
ATOM 1739 C C . LEU A 1 215 ? -18.511 -3.004 6.190 1.00 90.81 215 LEU A C 1
ATOM 1741 O O . LEU 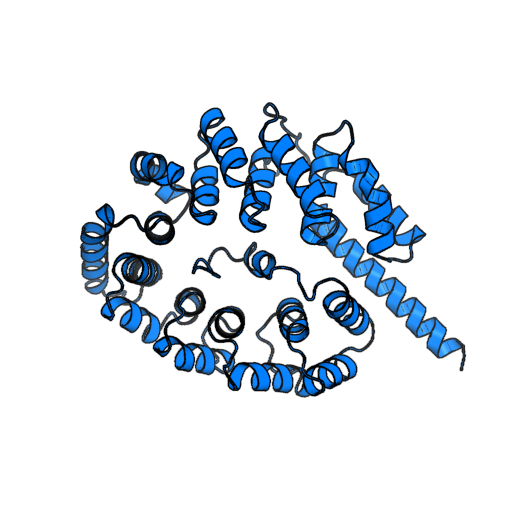A 1 215 ? -18.673 -4.098 6.724 1.00 90.81 215 LEU A O 1
ATOM 1745 N N . TYR A 1 216 ? -18.361 -2.865 4.870 1.00 90.69 216 TYR A N 1
ATOM 1746 C CA . TYR A 1 216 ? -18.329 -4.005 3.956 1.00 90.69 216 TYR A CA 1
ATOM 1747 C C . TYR A 1 216 ? -17.200 -4.972 4.317 1.00 90.69 216 TYR A C 1
ATOM 1749 O O . TYR A 1 216 ? -17.436 -6.171 4.388 1.00 90.69 216 TYR A O 1
ATOM 1757 N N . HIS A 1 217 ? -16.001 -4.465 4.615 1.00 86.06 217 HIS A N 1
ATOM 1758 C CA . HIS A 1 217 ? -14.872 -5.333 4.952 1.00 86.06 217 HIS A CA 1
ATOM 1759 C C . HIS A 1 217 ? -15.072 -6.118 6.247 1.00 86.06 217 HIS A C 1
ATOM 1761 O O . HIS A 1 217 ? -14.698 -7.281 6.311 1.00 86.06 217 HIS A O 1
ATOM 1767 N N . ILE A 1 218 ? -15.676 -5.493 7.259 1.00 87.19 218 ILE A N 1
ATOM 1768 C CA . ILE A 1 218 ? -15.898 -6.125 8.565 1.00 87.19 218 ILE A CA 1
ATOM 1769 C C . ILE A 1 218 ? -17.085 -7.099 8.518 1.00 87.19 218 ILE A C 1
ATOM 1771 O O . ILE A 1 218 ? -17.045 -8.159 9.132 1.00 87.19 218 ILE A O 1
ATOM 1775 N N . THR A 1 219 ? -18.159 -6.739 7.807 1.00 89.69 219 THR A N 1
ATOM 1776 C CA . THR A 1 219 ? -19.458 -7.435 7.911 1.00 89.69 219 THR A CA 1
ATOM 1777 C C . THR A 1 219 ? -19.832 -8.267 6.686 1.00 89.69 219 THR A C 1
ATOM 1779 O O . THR A 1 219 ? -20.719 -9.113 6.777 1.00 89.69 219 THR A O 1
ATOM 1782 N N . ALA A 1 220 ? -19.201 -8.015 5.535 1.00 88.31 220 ALA A N 1
ATOM 1783 C CA . ALA A 1 220 ? -19.572 -8.551 4.223 1.00 88.31 220 ALA A CA 1
ATOM 1784 C C . ALA A 1 220 ? -21.045 -8.303 3.816 1.00 88.31 220 ALA A C 1
ATOM 1786 O O . ALA A 1 220 ? -21.584 -8.990 2.946 1.00 88.31 220 ALA A O 1
ATOM 1787 N N . GLU A 1 221 ? -21.722 -7.321 4.423 1.00 92.56 221 GLU A N 1
ATOM 1788 C CA . GLU A 1 221 ? -23.109 -6.975 4.098 1.00 92.56 221 GLU A CA 1
ATOM 1789 C C . GLU A 1 221 ? -23.194 -6.276 2.728 1.00 92.56 221 GLU A C 1
ATOM 1791 O O . GLU A 1 221 ? -22.577 -5.232 2.498 1.00 92.56 221 GLU A O 1
ATOM 1796 N N . ALA A 1 222 ? -23.996 -6.844 1.818 1.00 91.56 222 ALA A N 1
ATOM 1797 C CA . ALA A 1 222 ? -24.096 -6.404 0.423 1.00 91.56 222 ALA A CA 1
ATOM 1798 C C . ALA A 1 222 ? -24.518 -4.934 0.262 1.00 91.56 222 ALA A C 1
ATOM 1800 O O . ALA A 1 222 ? -24.045 -4.263 -0.648 1.00 91.56 222 ALA A O 1
ATOM 1801 N N . GLU A 1 223 ? -25.335 -4.397 1.174 1.00 92.44 223 GLU A N 1
ATOM 1802 C CA . GLU A 1 223 ? -25.830 -3.016 1.079 1.00 92.44 223 GLU A CA 1
ATOM 1803 C C . GLU A 1 223 ? -24.708 -1.963 1.060 1.00 92.44 223 GLU A C 1
ATOM 1805 O O . GLU A 1 223 ? -24.841 -0.910 0.430 1.00 92.44 223 GLU A O 1
ATOM 1810 N N . TYR A 1 224 ? -23.579 -2.238 1.721 1.00 91.88 224 TYR A N 1
ATOM 1811 C CA . TYR A 1 224 ? -22.439 -1.325 1.720 1.00 91.88 224 TYR A CA 1
ATOM 1812 C C . TYR A 1 224 ? -21.642 -1.415 0.421 1.00 91.88 224 TYR A C 1
ATOM 1814 O O . TYR A 1 224 ? -21.137 -0.396 -0.053 1.00 91.88 224 TYR A O 1
ATOM 1822 N N . LEU A 1 225 ? -21.557 -2.606 -0.176 1.00 91.44 225 LEU A N 1
ATOM 1823 C CA . LEU A 1 225 ? -20.950 -2.791 -1.489 1.00 91.44 225 LEU A CA 1
ATOM 1824 C C . LEU A 1 225 ? -21.795 -2.145 -2.586 1.00 91.44 225 LEU A C 1
ATOM 1826 O O . LEU A 1 225 ? -21.258 -1.396 -3.403 1.00 91.44 225 LEU A O 1
ATOM 1830 N N . ASP A 1 226 ? -23.109 -2.360 -2.554 1.00 91.00 226 ASP A N 1
ATOM 1831 C CA . ASP A 1 226 ? -24.063 -1.727 -3.465 1.00 91.00 226 ASP A CA 1
ATOM 1832 C C . ASP A 1 226 ? -23.919 -0.201 -3.399 1.00 91.00 226 ASP A C 1
ATOM 1834 O O . ASP A 1 226 ? -23.789 0.470 -4.425 1.00 91.00 226 ASP A O 1
ATOM 1838 N N . PHE A 1 227 ? -23.802 0.357 -2.187 1.00 90.44 227 PHE A N 1
ATOM 1839 C CA . PHE A 1 227 ? -23.539 1.783 -2.009 1.00 90.44 227 PHE A CA 1
ATOM 1840 C C . PHE A 1 227 ? -22.227 2.244 -2.660 1.00 90.44 227 PHE A C 1
ATOM 1842 O O . PHE A 1 227 ? -22.196 3.349 -3.202 1.00 90.44 227 PHE A O 1
ATOM 1849 N N . LEU A 1 228 ? -21.145 1.457 -2.597 1.00 88.75 228 LEU A N 1
ATOM 1850 C CA . LEU A 1 228 ? -19.868 1.794 -3.244 1.00 88.75 228 LEU A CA 1
ATOM 1851 C C . LEU A 1 228 ? -19.971 1.746 -4.773 1.00 88.75 228 LEU A C 1
ATOM 1853 O O . LEU A 1 228 ? -19.427 2.626 -5.441 1.00 88.75 228 LEU A O 1
ATOM 1857 N N . ILE A 1 229 ? -20.674 0.749 -5.313 1.00 87.88 229 ILE A N 1
ATOM 1858 C CA . ILE A 1 229 ? -20.881 0.550 -6.754 1.00 87.88 229 ILE A CA 1
ATOM 1859 C C . ILE A 1 229 ? -21.725 1.683 -7.351 1.00 87.88 229 ILE A C 1
ATOM 1861 O O . ILE A 1 229 ? -21.373 2.252 -8.388 1.00 87.88 229 ILE A O 1
ATOM 1865 N N . GLU A 1 230 ? -22.822 2.044 -6.688 1.00 84.62 230 GLU A N 1
ATOM 1866 C CA . GLU A 1 230 ? -23.770 3.051 -7.174 1.00 84.62 230 GLU A CA 1
ATOM 1867 C C . GLU A 1 230 ? -23.301 4.497 -6.927 1.00 84.62 230 GLU A C 1
ATOM 1869 O O . GLU A 1 230 ? -23.882 5.451 -7.460 1.00 84.62 230 GLU A O 1
ATOM 1874 N N . ASN A 1 231 ? -22.245 4.690 -6.129 1.00 75.81 231 ASN A N 1
ATOM 1875 C CA . ASN A 1 231 ? -21.836 6.009 -5.665 1.00 75.81 231 ASN A CA 1
ATOM 1876 C C . ASN A 1 231 ? -21.380 6.950 -6.792 1.00 75.81 231 ASN A C 1
ATOM 1878 O O . ASN A 1 231 ? -20.556 6.605 -7.644 1.00 75.81 231 ASN A O 1
ATOM 1882 N N . ARG A 1 232 ? -21.809 8.218 -6.729 1.00 67.31 232 ARG A N 1
ATOM 1883 C CA . ARG A 1 232 ? -21.369 9.263 -7.668 1.00 67.31 232 ARG A CA 1
ATOM 1884 C C . ARG A 1 232 ? -19.946 9.772 -7.408 1.00 67.31 232 ARG A C 1
ATOM 1886 O O . ARG A 1 232 ? -19.326 10.289 -8.338 1.00 67.31 232 ARG A O 1
ATOM 1893 N N . TYR A 1 233 ? -19.368 9.562 -6.219 1.00 68.94 233 TYR A N 1
ATOM 1894 C CA . TYR A 1 233 ? -17.947 9.809 -5.908 1.00 68.94 233 TYR A CA 1
ATOM 1895 C C . TYR A 1 233 ? -17.059 8.691 -6.460 1.00 68.94 233 TYR A C 1
ATOM 1897 O O . TYR A 1 233 ? -16.224 8.113 -5.758 1.00 68.94 233 TYR A O 1
ATOM 1905 N N . ARG A 1 234 ? -17.223 8.412 -7.757 1.00 69.56 234 ARG A N 1
ATOM 1906 C CA . ARG A 1 234 ? -16.586 7.294 -8.454 1.00 69.56 234 ARG A CA 1
ATOM 1907 C C . ARG A 1 234 ? -15.073 7.271 -8.297 1.00 69.56 234 ARG A C 1
ATOM 1909 O O . ARG A 1 234 ? -14.524 6.189 -8.243 1.00 69.56 234 ARG A O 1
ATOM 1916 N N . ALA A 1 235 ? -14.402 8.420 -8.177 1.00 71.94 235 ALA A N 1
ATOM 1917 C CA . ALA A 1 235 ? -12.947 8.468 -8.003 1.00 71.94 235 ALA A CA 1
ATOM 1918 C C . ALA A 1 235 ? -12.465 7.924 -6.650 1.00 71.94 235 ALA A C 1
ATOM 1920 O O . ALA A 1 235 ? -11.415 7.299 -6.597 1.00 71.94 235 ALA A O 1
ATOM 1921 N N . LYS A 1 236 ? -13.220 8.143 -5.568 1.00 76.38 236 LYS A N 1
ATOM 1922 C CA . LYS A 1 236 ? -12.864 7.620 -4.243 1.00 76.38 236 LYS A CA 1
ATOM 1923 C C . LYS A 1 236 ? -13.355 6.186 -4.076 1.00 76.38 236 LYS A C 1
ATOM 1925 O O . LYS A 1 236 ? -12.605 5.325 -3.636 1.00 76.38 236 LYS A O 1
ATOM 1930 N N . ALA A 1 237 ? -14.593 5.921 -4.498 1.00 80.19 237 ALA A N 1
ATOM 1931 C CA . ALA A 1 237 ? -15.152 4.574 -4.500 1.00 80.19 237 ALA A CA 1
ATOM 1932 C C . ALA A 1 237 ? -14.325 3.614 -5.372 1.00 80.19 237 ALA A C 1
ATOM 1934 O O . ALA A 1 237 ? -14.098 2.483 -4.964 1.00 80.19 237 ALA A O 1
ATOM 1935 N N . SER A 1 238 ? -13.783 4.065 -6.512 1.00 76.81 238 SER A N 1
ATOM 1936 C CA . SER A 1 238 ? -12.927 3.231 -7.369 1.00 76.81 238 SER A CA 1
ATOM 1937 C C . SER A 1 238 ? -11.671 2.731 -6.668 1.00 76.81 238 SER A C 1
ATOM 1939 O O . SER A 1 238 ? -11.235 1.620 -6.948 1.00 76.81 238 SER A O 1
ATOM 1941 N N . ASN A 1 239 ? -11.094 3.524 -5.758 1.00 77.75 239 ASN A N 1
ATOM 1942 C CA . ASN A 1 239 ? -9.889 3.116 -5.032 1.00 77.75 239 ASN A CA 1
ATOM 1943 C C . ASN A 1 239 ? -10.199 1.957 -4.077 1.00 77.75 239 ASN A C 1
ATOM 1945 O O . ASN A 1 239 ? -9.408 1.030 -3.951 1.00 77.75 239 ASN A O 1
ATOM 1949 N N . TYR A 1 240 ? -11.403 1.957 -3.507 1.00 83.12 240 TYR A N 1
ATOM 1950 C CA . TYR A 1 240 ? -11.898 0.879 -2.662 1.00 83.12 240 TYR A CA 1
ATOM 1951 C C . TYR A 1 240 ? -12.334 -0.358 -3.436 1.00 83.12 240 TYR A C 1
ATOM 1953 O O . TYR A 1 240 ? -11.931 -1.465 -3.093 1.00 83.12 240 TYR A O 1
ATOM 1961 N N . LEU A 1 241 ? -13.114 -0.175 -4.503 1.00 85.38 241 LEU A N 1
ATOM 1962 C CA . LEU A 1 241 ? -13.569 -1.274 -5.357 1.00 85.38 241 LEU A CA 1
ATOM 1963 C C . LEU A 1 241 ? -12.389 -2.033 -5.976 1.00 85.38 241 LEU A C 1
ATOM 1965 O O . LEU A 1 241 ? -12.462 -3.246 -6.142 1.00 85.38 241 LEU A O 1
ATOM 1969 N N . ALA A 1 242 ? -11.282 -1.342 -6.266 1.00 83.12 242 ALA A N 1
ATOM 1970 C CA . ALA A 1 242 ? -10.062 -1.965 -6.766 1.00 83.12 242 ALA A CA 1
ATOM 1971 C C . ALA A 1 242 ? -9.470 -3.010 -5.806 1.00 83.12 242 ALA A C 1
ATOM 1973 O O . ALA A 1 242 ? -8.781 -3.909 -6.270 1.00 83.12 242 ALA A O 1
ATOM 1974 N N . GLY A 1 243 ? -9.732 -2.907 -4.498 1.00 78.56 243 GLY A N 1
ATOM 1975 C CA . GLY A 1 243 ? -9.272 -3.854 -3.480 1.00 78.56 243 GLY A CA 1
ATOM 1976 C C . GLY A 1 243 ? -10.227 -5.022 -3.203 1.00 78.56 243 GLY A C 1
ATOM 1977 O O . GLY A 1 243 ? -9.944 -5.806 -2.307 1.00 78.56 243 GLY A O 1
ATOM 1978 N N . ILE A 1 244 ? -11.352 -5.135 -3.918 1.00 83.06 244 ILE A N 1
ATOM 1979 C CA . ILE A 1 244 ? -12.387 -6.149 -3.665 1.00 83.06 244 ILE A CA 1
ATOM 1980 C C . ILE A 1 244 ? -12.305 -7.266 -4.720 1.00 83.06 244 ILE A C 1
ATOM 1982 O O . ILE A 1 244 ? -12.330 -7.005 -5.924 1.00 83.06 244 ILE A O 1
ATOM 1986 N N . GLU A 1 245 ? -12.241 -8.523 -4.271 1.00 82.81 245 GLU A N 1
ATOM 1987 C CA . GLU A 1 245 ? -12.161 -9.726 -5.126 1.00 82.81 245 GLU A CA 1
ATOM 1988 C C . GLU A 1 245 ? -13.522 -10.193 -5.687 1.00 82.81 245 GLU A C 1
ATOM 1990 O O . GLU A 1 245 ? -13.588 -11.128 -6.481 1.00 82.81 245 GLU A O 1
ATOM 1995 N N . GLY A 1 246 ? -14.626 -9.554 -5.297 1.00 85.12 246 GLY A N 1
ATOM 1996 C CA . GLY A 1 246 ? -15.980 -9.918 -5.726 1.00 85.12 246 GLY A CA 1
ATOM 1997 C C . GLY A 1 246 ? -16.216 -9.766 -7.235 1.00 85.12 246 GLY A C 1
ATOM 1998 O O . GLY A 1 246 ? -15.808 -8.782 -7.852 1.00 85.12 246 GLY A O 1
ATOM 1999 N N . ALA A 1 247 ? -16.912 -10.720 -7.858 1.00 88.19 247 ALA A N 1
ATOM 2000 C CA . ALA A 1 247 ? -17.184 -10.687 -9.301 1.00 88.19 247 ALA A CA 1
ATOM 2001 C C . ALA A 1 247 ? -18.082 -9.500 -9.704 1.00 88.19 247 ALA A C 1
ATOM 2003 O O . ALA A 1 247 ? -18.005 -8.993 -10.823 1.00 88.19 247 ALA A O 1
ATOM 2004 N N . GLU A 1 248 ? -18.916 -9.036 -8.779 1.00 89.06 248 GLU A N 1
ATOM 2005 C CA . GLU A 1 248 ? -19.813 -7.896 -8.929 1.00 89.06 248 GLU A CA 1
ATOM 2006 C C . GLU A 1 248 ? -19.090 -6.558 -9.146 1.00 89.06 248 GLU A C 1
ATOM 2008 O O . GLU A 1 248 ? -19.668 -5.661 -9.762 1.00 89.06 248 GLU A O 1
ATOM 2013 N N . VAL A 1 249 ? -17.823 -6.416 -8.727 1.00 89.25 249 VAL A N 1
ATOM 2014 C CA . VAL A 1 249 ? -17.066 -5.170 -8.953 1.00 89.25 249 VAL A CA 1
ATOM 2015 C C . VAL A 1 249 ? -16.434 -5.098 -10.344 1.00 89.25 249 VAL A C 1
ATOM 2017 O O . VAL A 1 249 ? -16.152 -4.002 -10.832 1.00 89.25 249 VAL A O 1
ATOM 2020 N N . VAL A 1 250 ? -16.248 -6.237 -11.023 1.00 91.12 250 VAL A N 1
ATOM 2021 C CA . VAL A 1 250 ? -15.552 -6.312 -12.320 1.00 91.12 250 VAL A CA 1
ATOM 2022 C C . VAL A 1 250 ? -16.188 -5.409 -13.379 1.00 91.12 250 VAL A C 1
ATOM 2024 O O . VAL A 1 250 ? -15.456 -4.594 -13.946 1.00 91.12 250 VAL A O 1
ATOM 2027 N N . PRO A 1 251 ? -17.516 -5.445 -13.627 1.00 90.44 251 PRO A N 1
ATOM 2028 C CA . PRO A 1 251 ? -18.129 -4.595 -14.649 1.00 90.44 251 PRO A CA 1
ATOM 2029 C C . PRO A 1 251 ? -17.917 -3.100 -14.379 1.00 90.44 251 PRO A C 1
ATOM 2031 O O . PRO A 1 251 ? -17.751 -2.315 -15.311 1.00 90.44 251 PRO A O 1
ATOM 2034 N N . VAL A 1 252 ? -17.883 -2.710 -13.102 1.00 88.88 252 VAL A N 1
ATOM 2035 C CA . VAL A 1 252 ? -17.688 -1.322 -12.671 1.00 88.88 252 VAL A CA 1
ATOM 2036 C C . VAL A 1 252 ? -16.249 -0.878 -12.924 1.00 88.88 252 VAL A C 1
ATOM 2038 O O . VAL A 1 252 ? -16.027 0.193 -13.489 1.00 88.88 252 VAL A O 1
ATOM 2041 N N . LEU A 1 253 ? -15.263 -1.705 -12.561 1.00 88.38 253 LEU A N 1
ATOM 2042 C CA . LEU A 1 253 ? -13.849 -1.421 -12.824 1.00 88.38 253 LEU A CA 1
ATOM 2043 C C . LEU A 1 253 ? -13.562 -1.383 -14.337 1.00 88.38 253 LEU A C 1
ATOM 2045 O O . LEU A 1 253 ? -12.858 -0.490 -14.813 1.00 88.38 253 LEU A O 1
ATOM 2049 N N . GLU A 1 254 ? -14.153 -2.293 -15.114 1.00 90.56 254 GLU A N 1
ATOM 2050 C CA . GLU A 1 254 ? -14.051 -2.295 -16.578 1.00 90.56 254 GLU A CA 1
ATOM 2051 C C . GLU A 1 254 ? -14.664 -1.033 -17.203 1.00 90.56 254 GLU A C 1
ATOM 2053 O O . GLU A 1 254 ? -14.048 -0.430 -18.083 1.00 90.56 254 GLU A O 1
ATOM 2058 N N . GLU A 1 255 ? -15.832 -0.580 -16.731 1.00 88.38 255 GLU A N 1
ATOM 2059 C CA . GLU A 1 255 ? -16.434 0.692 -17.155 1.00 88.38 255 GLU A CA 1
ATOM 2060 C C . GLU A 1 255 ? -15.515 1.878 -16.813 1.00 88.38 255 GLU A C 1
ATOM 2062 O O . GLU A 1 255 ? -15.285 2.769 -17.641 1.00 88.38 255 GLU A O 1
ATOM 2067 N N . MET A 1 256 ? -14.951 1.887 -15.601 1.00 85.62 256 MET A N 1
ATOM 2068 C CA . MET A 1 256 ? -14.113 2.977 -15.103 1.00 85.62 256 MET A CA 1
ATOM 2069 C C . MET A 1 256 ? -12.875 3.214 -15.968 1.00 85.62 256 MET A C 1
ATOM 2071 O O . MET A 1 256 ? -12.548 4.381 -16.197 1.00 85.62 256 MET A O 1
ATOM 2075 N N . LEU A 1 257 ? -12.259 2.159 -16.520 1.00 85.38 257 LEU A N 1
ATOM 2076 C CA . LEU A 1 257 ? -11.113 2.261 -17.437 1.00 85.38 257 LEU A CA 1
ATOM 2077 C C . LEU A 1 257 ? -11.377 3.140 -18.670 1.00 85.38 257 LEU A C 1
ATOM 2079 O O . LEU A 1 257 ? -10.450 3.760 -19.191 1.00 85.38 257 LEU A O 1
ATOM 2083 N N . TYR A 1 258 ? -12.622 3.220 -19.136 1.00 82.81 258 TYR A N 1
ATOM 2084 C CA . TYR A 1 258 ? -12.991 4.008 -20.319 1.00 82.81 258 TYR A CA 1
ATOM 2085 C C . TYR A 1 258 ? -13.809 5.255 -19.978 1.00 82.81 258 TYR A C 1
ATOM 2087 O O . TYR A 1 258 ? -13.974 6.144 -20.816 1.00 82.81 258 TYR A O 1
ATOM 2095 N N . SER A 1 259 ? -14.322 5.340 -18.752 1.00 79.12 259 SER A N 1
ATOM 2096 C CA . SER A 1 259 ? -15.145 6.457 -18.303 1.00 79.12 259 SER A CA 1
ATOM 2097 C C . SER A 1 259 ? -14.347 7.758 -18.173 1.00 79.12 259 SER A C 1
ATOM 2099 O O . SER A 1 259 ? -13.125 7.760 -18.010 1.00 79.12 259 SER A O 1
ATOM 2101 N N . GLN A 1 260 ? -15.047 8.896 -18.170 1.00 73.44 260 GLN A N 1
ATOM 2102 C CA . GLN A 1 260 ? -14.414 10.167 -17.819 1.00 73.44 260 GLN A CA 1
ATOM 2103 C C . GLN A 1 260 ? -14.271 10.385 -16.303 1.00 73.44 260 GLN A C 1
ATOM 2105 O O . GLN A 1 260 ? -13.462 11.226 -15.910 1.00 73.44 260 GLN A O 1
ATOM 2110 N N . ASN A 1 261 ? -14.977 9.597 -15.483 1.00 68.38 261 ASN A N 1
ATOM 2111 C CA . ASN A 1 261 ? -15.184 9.815 -14.052 1.00 68.38 261 ASN A CA 1
ATOM 2112 C C . ASN A 1 261 ? -14.717 8.595 -13.241 1.00 68.38 261 ASN A C 1
ATOM 2114 O O . ASN A 1 261 ? -15.369 7.557 -13.274 1.00 68.38 261 ASN A O 1
ATOM 2118 N N . GLY A 1 262 ? -13.637 8.729 -12.472 1.00 69.56 262 GLY A N 1
ATOM 2119 C CA . GLY A 1 262 ? -13.071 7.632 -11.677 1.00 69.56 262 GLY A CA 1
ATOM 2120 C C . GLY A 1 262 ? -11.544 7.670 -11.655 1.00 69.56 262 GLY A C 1
ATOM 2121 O O . GLY A 1 262 ? -10.944 8.452 -12.393 1.00 69.56 262 GLY A O 1
ATOM 2122 N N . SER A 1 263 ? -10.920 6.837 -10.818 1.00 80.06 263 SER A N 1
ATOM 2123 C CA . SER A 1 263 ? -9.471 6.608 -10.847 1.00 80.06 263 SER A CA 1
ATOM 2124 C C . SER A 1 263 ? -9.148 5.461 -11.808 1.00 80.06 263 SER A C 1
ATOM 2126 O O . SER A 1 263 ? -9.340 4.288 -11.494 1.00 80.06 263 SER A O 1
ATOM 2128 N N . HIS A 1 264 ? -8.658 5.791 -13.002 1.00 83.81 264 HIS A N 1
ATOM 2129 C CA . HIS A 1 264 ? -8.269 4.810 -14.028 1.00 83.81 264 HIS A CA 1
ATOM 2130 C C . HIS A 1 264 ? -7.147 3.901 -13.559 1.00 83.81 264 HIS A C 1
ATOM 2132 O O . HIS A 1 264 ? -7.140 2.715 -13.866 1.00 83.81 264 HIS A O 1
ATOM 2138 N N . GLU A 1 265 ? -6.205 4.464 -12.807 1.00 81.94 265 GLU A N 1
ATOM 2139 C CA . GLU A 1 265 ? -5.102 3.715 -12.219 1.00 81.94 265 GLU A CA 1
ATOM 2140 C C . GLU A 1 265 ? -5.616 2.703 -11.194 1.00 81.94 265 GLU A C 1
ATOM 2142 O O . GLU A 1 265 ? -5.162 1.563 -11.214 1.00 81.94 265 GLU A O 1
ATOM 2147 N N . ALA A 1 266 ? -6.630 3.067 -10.399 1.00 80.75 266 ALA A N 1
ATOM 2148 C CA . ALA A 1 266 ? -7.274 2.140 -9.472 1.00 80.75 266 ALA A CA 1
ATOM 2149 C C . ALA A 1 266 ? -7.950 0.987 -10.186 1.00 80.75 266 ALA A C 1
ATOM 2151 O O . ALA A 1 266 ? -7.705 -0.168 -9.860 1.00 80.75 266 ALA A O 1
ATOM 2152 N N . ALA A 1 267 ? -8.766 1.305 -11.188 1.00 85.81 267 ALA A N 1
ATOM 2153 C CA . ALA A 1 267 ? -9.457 0.303 -11.978 1.00 85.81 267 ALA A CA 1
ATOM 2154 C C . ALA A 1 267 ? -8.472 -0.648 -12.671 1.00 85.81 267 ALA A C 1
ATOM 2156 O O . ALA A 1 267 ? -8.644 -1.862 -12.632 1.00 85.81 267 ALA A O 1
ATOM 2157 N N . PHE A 1 268 ? -7.399 -0.104 -13.248 1.00 87.38 268 PHE A N 1
ATOM 2158 C CA . PHE A 1 268 ? -6.359 -0.887 -13.908 1.00 87.38 268 PHE A CA 1
ATOM 2159 C C . PHE A 1 268 ? -5.628 -1.819 -12.938 1.00 87.38 268 PHE A C 1
ATOM 2161 O O . PHE A 1 268 ? -5.454 -3.002 -13.230 1.00 87.38 268 PHE A O 1
ATOM 2168 N N . LEU A 1 269 ? -5.230 -1.295 -11.778 1.00 83.19 269 LEU A N 1
ATOM 2169 C CA . LEU A 1 269 ? -4.552 -2.055 -10.733 1.00 83.19 269 LEU A CA 1
ATOM 2170 C C . LEU A 1 269 ? -5.456 -3.135 -10.128 1.00 83.19 269 LEU A C 1
ATOM 2172 O O . LEU A 1 269 ? -5.030 -4.281 -10.016 1.00 83.19 269 LEU A O 1
ATOM 2176 N N . GLY A 1 270 ? -6.701 -2.791 -9.796 1.00 83.44 270 GLY A N 1
ATOM 2177 C CA . GLY A 1 270 ? -7.673 -3.723 -9.227 1.00 83.44 270 GLY A CA 1
ATOM 2178 C C . GLY A 1 270 ? -8.024 -4.857 -10.183 1.00 83.44 270 GLY A C 1
ATOM 2179 O O . GLY A 1 270 ? -8.025 -6.019 -9.781 1.00 83.44 270 GLY A O 1
ATOM 2180 N N . LEU A 1 271 ? -8.219 -4.555 -11.473 1.00 87.69 271 LEU A N 1
ATOM 2181 C CA . LEU A 1 271 ? -8.400 -5.600 -12.480 1.00 87.69 271 LEU A CA 1
ATOM 2182 C C . LEU A 1 271 ? -7.156 -6.478 -12.616 1.00 87.69 271 LEU A C 1
ATOM 2184 O O . LEU A 1 271 ? -7.284 -7.684 -12.743 1.00 87.69 271 LEU A O 1
ATOM 2188 N N . TYR A 1 272 ? -5.949 -5.914 -12.583 1.00 86.69 272 TYR A N 1
ATOM 2189 C CA . TYR A 1 272 ? -4.739 -6.727 -12.701 1.00 86.69 272 TYR A CA 1
ATOM 2190 C C . TYR A 1 272 ? -4.522 -7.662 -11.506 1.00 86.69 272 TYR A C 1
ATOM 2192 O O . TYR A 1 272 ? -4.145 -8.817 -11.704 1.00 86.69 272 TYR A O 1
ATOM 2200 N N . LEU A 1 273 ? -4.711 -7.164 -10.286 1.00 78.69 273 LEU A N 1
ATOM 2201 C CA . LEU A 1 273 ? -4.391 -7.915 -9.075 1.00 78.69 273 LEU A CA 1
ATOM 2202 C C . LEU A 1 273 ? -5.471 -8.916 -8.697 1.00 78.69 273 LEU A C 1
ATOM 2204 O O . LEU A 1 273 ? -5.145 -10.063 -8.419 1.00 78.69 273 LEU A O 1
ATOM 2208 N N . ASN A 1 274 ? -6.731 -8.487 -8.730 1.00 80.88 274 ASN A N 1
ATOM 2209 C CA . ASN A 1 274 ? -7.839 -9.276 -8.200 1.00 80.88 274 ASN A CA 1
ATOM 2210 C C . ASN A 1 274 ? -8.617 -9.992 -9.311 1.00 80.88 274 ASN A C 1
ATOM 2212 O O . ASN A 1 274 ? -9.259 -11.004 -9.061 1.00 80.88 274 ASN A O 1
ATOM 2216 N N . HIS A 1 275 ? -8.526 -9.509 -10.558 1.00 82.75 275 HIS A N 1
ATOM 2217 C CA . HIS A 1 275 ? -9.362 -9.974 -11.676 1.00 82.75 275 HIS A CA 1
ATOM 2218 C C . HIS A 1 275 ? -8.563 -10.168 -12.968 1.00 82.75 275 HIS A C 1
ATOM 2220 O O . HIS A 1 275 ? -8.991 -9.763 -14.053 1.00 82.75 275 HIS A O 1
ATOM 2226 N N . ARG A 1 276 ? -7.363 -10.758 -12.854 1.00 80.00 276 ARG A N 1
ATOM 2227 C CA . ARG A 1 276 ? -6.344 -10.810 -13.922 1.00 80.00 276 ARG A CA 1
ATOM 2228 C C . ARG A 1 276 ? -6.846 -11.405 -15.243 1.00 80.00 276 ARG A C 1
ATOM 2230 O O . ARG A 1 276 ? -6.330 -11.057 -16.306 1.00 80.00 276 ARG A O 1
ATOM 2237 N N . ASP A 1 277 ? -7.856 -12.266 -15.169 1.00 81.06 277 ASP A N 1
ATOM 2238 C CA . ASP A 1 277 ? -8.484 -12.921 -16.317 1.00 81.06 277 ASP A CA 1
ATOM 2239 C C . ASP A 1 277 ? -9.458 -12.012 -17.089 1.00 81.06 277 ASP A C 1
ATOM 2241 O O . ASP A 1 277 ? -10.006 -12.429 -18.112 1.00 81.06 277 ASP A O 1
ATOM 2245 N N . SER A 1 278 ? -9.665 -10.761 -16.651 1.00 84.94 278 SER A N 1
ATOM 2246 C CA . SER A 1 278 ? -10.499 -9.795 -17.368 1.00 84.94 278 SER A CA 1
ATOM 2247 C C . SER A 1 278 ? -9.991 -9.616 -18.810 1.00 84.94 278 SER A C 1
ATOM 2249 O O . SER A 1 278 ? -8.886 -9.102 -19.043 1.00 84.94 278 SER A O 1
ATOM 2251 N N . PRO A 1 279 ? -10.807 -9.954 -19.828 1.00 84.25 279 PRO A N 1
ATOM 2252 C CA . PRO A 1 279 ? -10.426 -9.767 -21.225 1.00 84.25 279 PRO A CA 1
ATOM 2253 C C . PRO A 1 279 ? -10.319 -8.280 -21.593 1.00 84.25 279 PRO A C 1
ATOM 2255 O O . PRO A 1 279 ? -9.739 -7.936 -22.628 1.00 84.25 279 PRO A O 1
ATOM 2258 N N . VAL A 1 280 ? -10.884 -7.392 -20.770 1.00 88.81 280 VAL A N 1
ATOM 2259 C CA . VAL A 1 280 ? -10.826 -5.941 -20.942 1.00 88.81 280 VAL A CA 1
ATOM 2260 C C . VAL A 1 280 ? -9.455 -5.393 -20.565 1.00 88.81 280 VAL A C 1
ATOM 2262 O O . VAL A 1 280 ? -8.974 -4.492 -21.251 1.00 88.81 280 VAL A O 1
ATOM 2265 N N . LEU A 1 281 ? -8.782 -5.969 -19.565 1.00 86.88 281 LEU A N 1
ATOM 2266 C CA . LEU A 1 281 ? -7.455 -5.531 -19.131 1.00 86.88 281 LEU A CA 1
ATOM 2267 C C . LEU A 1 281 ? -6.420 -5.646 -20.260 1.00 86.88 281 LEU A C 1
ATOM 2269 O O . LEU A 1 281 ? -5.732 -4.677 -20.585 1.00 86.88 281 LEU A O 1
ATOM 2273 N N . ARG A 1 282 ? -6.369 -6.805 -20.930 1.00 87.19 282 ARG A N 1
ATOM 2274 C CA . ARG A 1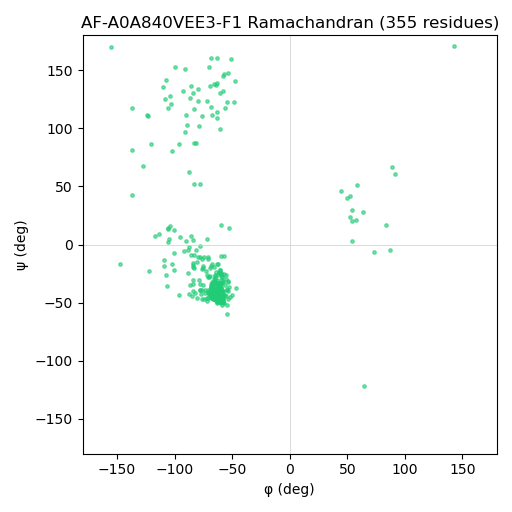 282 ? -5.496 -7.022 -22.097 1.00 87.19 282 ARG A CA 1
ATOM 2275 C C . ARG A 1 282 ? -5.806 -6.036 -23.224 1.00 87.19 282 ARG A C 1
ATOM 2277 O O . ARG A 1 282 ? -4.898 -5.425 -23.785 1.00 87.19 282 ARG A O 1
ATOM 2284 N N . LYS A 1 283 ? -7.092 -5.874 -23.559 1.00 88.44 283 LYS A N 1
ATOM 2285 C CA . LYS A 1 283 ? -7.542 -4.946 -24.610 1.00 88.44 283 LYS A CA 1
ATOM 2286 C C . LYS A 1 283 ? -7.153 -3.506 -24.292 1.00 88.44 283 LYS A C 1
ATOM 2288 O O . LYS A 1 283 ? -6.711 -2.797 -25.190 1.00 88.44 283 LYS A O 1
ATOM 2293 N N . TYR A 1 284 ? -7.273 -3.099 -23.031 1.00 87.94 284 TYR A N 1
ATOM 2294 C CA . TYR A 1 284 ? -6.890 -1.771 -22.572 1.00 87.94 284 TYR A CA 1
ATOM 2295 C C . TYR A 1 284 ? -5.385 -1.524 -22.746 1.00 87.94 284 TYR A C 1
ATOM 2297 O O . TYR A 1 284 ? -5.007 -0.497 -23.307 1.00 87.94 284 TYR A O 1
ATOM 2305 N N . ILE A 1 285 ? -4.527 -2.480 -22.353 1.00 87.12 285 ILE A N 1
ATOM 2306 C CA . ILE A 1 285 ? -3.066 -2.379 -22.537 1.00 87.12 285 ILE A CA 1
ATOM 2307 C C . ILE A 1 285 ? -2.719 -2.201 -24.019 1.00 87.12 285 ILE A C 1
ATOM 2309 O O . ILE A 1 285 ? -1.990 -1.278 -24.375 1.00 8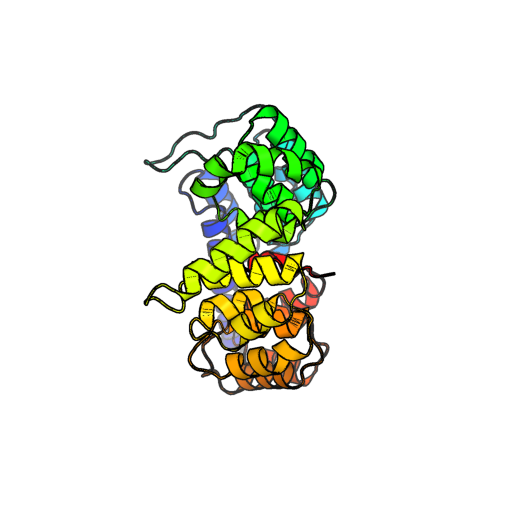7.12 285 ILE A O 1
ATOM 2313 N N . LEU A 1 286 ? -3.267 -3.046 -24.897 1.00 86.56 286 LEU A N 1
ATOM 2314 C CA . LEU A 1 286 ? -2.996 -2.972 -26.336 1.00 86.56 286 LEU A CA 1
ATOM 2315 C C . LEU A 1 286 ? -3.515 -1.672 -26.964 1.00 86.56 286 LEU A C 1
ATOM 2317 O O . LEU A 1 286 ? -2.803 -1.046 -27.747 1.00 86.56 286 LEU A O 1
ATOM 2321 N N . ALA A 1 287 ? -4.720 -1.232 -26.592 1.00 85.12 287 ALA A N 1
ATOM 2322 C CA . ALA A 1 287 ? -5.289 0.025 -27.073 1.00 85.12 287 ALA A CA 1
ATOM 2323 C C . ALA A 1 287 ? -4.456 1.236 -26.630 1.00 85.12 287 ALA A C 1
ATOM 2325 O O . ALA A 1 287 ? -4.246 2.160 -27.415 1.00 85.12 287 ALA A O 1
ATOM 2326 N N . TRP A 1 288 ? -3.949 1.225 -25.395 1.00 83.88 288 TRP A N 1
ATOM 2327 C CA . TRP A 1 288 ? -3.056 2.266 -24.894 1.00 83.88 288 TRP A CA 1
ATOM 2328 C C . TRP A 1 288 ? -1.741 2.313 -25.684 1.00 83.88 288 TRP A C 1
ATOM 2330 O O . TRP A 1 288 ? -1.322 3.394 -26.105 1.00 83.88 288 TRP A O 1
ATOM 2340 N N . LEU A 1 289 ? -1.134 1.147 -25.945 1.00 79.25 289 LEU A N 1
ATOM 2341 C CA . LEU A 1 289 ? 0.120 1.026 -26.701 1.00 79.25 289 LEU A CA 1
ATOM 2342 C C . LEU A 1 289 ? -0.014 1.471 -28.167 1.00 79.25 289 LEU A C 1
ATOM 2344 O O . LEU A 1 289 ? 0.950 2.001 -28.723 1.00 79.25 289 LEU A O 1
ATOM 2348 N N . ASP A 1 290 ? -1.177 1.269 -28.794 1.00 77.88 290 ASP A N 1
ATOM 2349 C CA . ASP A 1 290 ? -1.395 1.621 -30.205 1.00 77.88 290 ASP A CA 1
ATOM 2350 C C . ASP A 1 290 ? -1.853 3.074 -30.407 1.00 77.88 290 ASP A C 1
ATOM 2352 O O . ASP A 1 290 ? -1.360 3.758 -31.303 1.00 77.88 290 ASP A O 1
ATOM 2356 N N . LEU A 1 291 ? -2.770 3.573 -29.570 1.00 67.12 291 LEU A N 1
ATOM 2357 C CA . LEU A 1 291 ? -3.431 4.859 -29.812 1.00 67.12 291 LEU A CA 1
ATOM 2358 C C . LEU A 1 291 ? -2.682 6.060 -29.230 1.00 67.12 291 LEU A C 1
ATOM 2360 O O . LEU A 1 291 ? -2.886 7.167 -29.714 1.00 67.12 291 LEU A O 1
ATOM 2364 N N . GLN A 1 292 ? -1.852 5.889 -28.193 1.00 62.19 292 GLN A N 1
ATOM 2365 C CA . GLN A 1 292 ? -1.149 6.974 -27.470 1.00 62.19 292 GLN A CA 1
ATOM 2366 C C . GLN A 1 292 ? -2.047 8.112 -26.926 1.00 62.19 292 GLN A C 1
ATOM 2368 O O . GLN A 1 292 ? -1.554 9.078 -26.349 1.00 62.19 292 GLN A O 1
ATOM 2373 N N . THR A 1 293 ? -3.369 8.016 -27.084 1.00 56.16 293 THR A N 1
ATOM 2374 C CA . THR A 1 293 ? -4.346 9.064 -26.756 1.00 56.16 293 THR A CA 1
ATOM 2375 C C . THR A 1 293 ? -5.273 8.685 -25.608 1.00 56.16 293 THR A C 1
ATOM 2377 O O . THR A 1 293 ? -6.239 9.402 -25.375 1.00 56.16 293 THR A O 1
ATOM 2380 N N . LEU A 1 294 ? -5.028 7.575 -24.902 1.00 55.28 294 LEU A N 1
ATOM 2381 C CA . LEU A 1 294 ? -5.753 7.201 -23.681 1.00 55.28 294 LEU A CA 1
ATOM 2382 C C . LEU A 1 294 ? -4.928 7.670 -22.467 1.00 55.28 294 LEU A C 1
ATOM 2384 O O . LEU A 1 294 ? -4.100 6.914 -21.961 1.00 55.28 294 LEU A O 1
ATOM 2388 N N . PRO A 1 295 ? -5.060 8.922 -21.992 1.00 55.19 295 PRO A N 1
ATOM 2389 C CA . PRO A 1 295 ? -4.080 9.504 -21.094 1.00 55.19 295 PRO A CA 1
ATOM 2390 C C . PRO A 1 295 ? -4.640 9.470 -19.678 1.00 55.19 295 PRO A C 1
ATOM 2392 O O . PRO A 1 295 ? -5.213 10.469 -19.254 1.00 55.19 295 PRO A O 1
ATOM 2395 N N . ARG A 1 296 ? -4.581 8.330 -18.971 1.00 70.25 296 ARG A N 1
ATOM 2396 C CA . ARG A 1 296 ? -5.139 8.258 -17.599 1.00 70.25 296 ARG A CA 1
ATOM 2397 C C . ARG A 1 296 ? -4.444 7.318 -16.608 1.00 70.25 296 ARG A C 1
ATOM 2399 O O . ARG A 1 296 ? -4.646 7.480 -15.411 1.00 70.25 296 ARG A O 1
ATOM 2406 N N . VAL A 1 297 ? -3.616 6.379 -17.071 1.00 73.31 297 VAL A N 1
ATOM 2407 C CA . VAL A 1 297 ? -2.772 5.529 -16.208 1.00 73.31 297 VAL A CA 1
ATOM 2408 C C . VAL A 1 297 ? -1.320 5.947 -16.397 1.00 73.31 297 VAL A C 1
ATOM 2410 O O . VAL A 1 297 ? -0.891 6.165 -17.533 1.00 73.31 297 VAL A O 1
ATOM 2413 N N . HIS A 1 298 ? -0.566 6.070 -15.303 1.00 75.12 298 HIS A N 1
ATOM 2414 C CA . HIS A 1 298 ? 0.858 6.373 -15.390 1.00 75.12 298 HIS A CA 1
ATOM 2415 C C . HIS A 1 298 ? 1.597 5.318 -16.218 1.00 75.12 298 HIS A C 1
ATOM 2417 O O . HIS A 1 298 ? 1.485 4.118 -15.982 1.00 75.12 298 HIS A O 1
ATOM 2423 N N . GLU A 1 299 ? 2.418 5.782 -17.154 1.00 74.12 299 GLU A N 1
ATOM 2424 C CA . GLU A 1 299 ? 3.195 4.929 -18.054 1.00 74.12 299 GLU A CA 1
ATOM 2425 C C . GLU A 1 299 ? 4.047 3.887 -17.304 1.00 74.12 299 GLU A C 1
ATOM 2427 O O . GLU A 1 299 ? 4.075 2.723 -17.693 1.00 74.12 299 GLU A O 1
ATOM 2432 N N . ASN A 1 300 ? 4.670 4.263 -16.178 1.00 71.75 300 ASN A N 1
ATOM 2433 C CA . ASN A 1 300 ? 5.448 3.333 -15.349 1.00 71.75 300 ASN A CA 1
ATOM 2434 C C . ASN A 1 300 ? 4.589 2.182 -14.793 1.00 71.75 300 ASN A C 1
ATOM 2436 O O . ASN A 1 300 ? 5.033 1.034 -14.793 1.00 71.75 300 ASN A O 1
ATOM 2440 N N . VAL A 1 301 ? 3.365 2.477 -14.335 1.00 75.00 301 VAL A N 1
ATOM 2441 C CA . VAL A 1 301 ? 2.413 1.474 -13.822 1.00 75.00 301 VAL A CA 1
ATOM 2442 C C . VAL A 1 301 ? 2.030 0.514 -14.945 1.00 75.00 301 VAL A C 1
ATOM 2444 O O . VAL A 1 301 ? 2.094 -0.705 -14.774 1.00 75.00 301 VAL A O 1
ATOM 2447 N N . LEU A 1 302 ? 1.712 1.061 -16.121 1.00 79.19 302 LEU A N 1
ATOM 2448 C CA . LEU A 1 302 ? 1.335 0.278 -17.290 1.00 79.19 302 LEU A CA 1
ATOM 2449 C C . LEU A 1 302 ? 2.466 -0.631 -17.772 1.00 79.19 302 LEU A C 1
ATOM 2451 O O . LEU A 1 302 ? 2.234 -1.821 -17.950 1.00 79.19 302 LEU A O 1
ATOM 2455 N N . LEU A 1 303 ? 3.686 -0.111 -17.946 1.00 76.25 303 LEU A N 1
ATOM 2456 C CA . LEU A 1 303 ? 4.837 -0.906 -18.389 1.00 76.25 303 LEU A CA 1
ATOM 2457 C C . LEU A 1 303 ? 5.178 -2.008 -17.385 1.00 76.25 303 LEU A C 1
ATOM 2459 O O . LEU A 1 303 ? 5.474 -3.139 -17.774 1.00 76.25 303 LEU A O 1
ATOM 2463 N N . ARG A 1 304 ? 5.098 -1.709 -16.087 1.00 76.06 304 ARG A N 1
ATOM 2464 C CA . ARG A 1 304 ? 5.369 -2.701 -15.050 1.00 76.06 304 ARG A CA 1
ATOM 2465 C C . ARG A 1 304 ? 4.337 -3.823 -15.057 1.00 76.06 304 ARG A C 1
ATOM 2467 O O . ARG A 1 304 ? 4.742 -4.980 -14.994 1.00 76.06 304 ARG A O 1
ATOM 2474 N N . ILE A 1 305 ? 3.048 -3.513 -15.193 1.00 80.00 305 ILE A N 1
ATOM 2475 C CA . ILE A 1 305 ? 1.984 -4.521 -15.319 1.00 80.00 305 ILE A CA 1
ATOM 2476 C C . ILE A 1 305 ? 2.095 -5.288 -16.639 1.00 80.00 305 ILE A C 1
ATOM 2478 O O . ILE A 1 305 ? 2.074 -6.515 -16.627 1.00 80.00 305 ILE A O 1
ATOM 2482 N N . ALA A 1 306 ? 2.299 -4.598 -17.762 1.00 82.69 306 ALA A N 1
ATOM 2483 C CA . ALA A 1 306 ? 2.484 -5.212 -19.074 1.00 82.69 306 ALA A CA 1
ATOM 2484 C C . ALA A 1 306 ? 3.627 -6.240 -19.060 1.00 82.69 306 ALA A C 1
ATOM 2486 O O . ALA A 1 306 ? 3.472 -7.324 -19.612 1.00 82.69 306 ALA A O 1
ATOM 2487 N N . SER A 1 307 ? 4.732 -5.963 -18.351 1.00 80.88 307 SER A N 1
ATOM 2488 C CA . SER A 1 307 ? 5.877 -6.887 -18.231 1.00 80.88 307 SER A CA 1
ATOM 2489 C C . SER A 1 307 ? 5.547 -8.215 -17.538 1.00 80.88 307 SER A C 1
ATOM 2491 O O . SER A 1 307 ? 6.306 -9.181 -17.642 1.00 80.88 307 SER A O 1
ATOM 2493 N N . LYS A 1 308 ? 4.414 -8.284 -16.826 1.00 80.31 308 LYS A N 1
ATOM 2494 C CA . LYS A 1 308 ? 3.931 -9.497 -16.156 1.00 80.31 308 LYS A CA 1
ATOM 2495 C C . LYS A 1 308 ? 3.145 -10.407 -17.100 1.00 80.31 308 LYS A C 1
ATOM 2497 O O . LYS A 1 308 ? 2.935 -11.574 -16.766 1.00 80.31 308 LYS A O 1
ATOM 2502 N N . PHE A 1 309 ? 2.706 -9.905 -18.254 1.00 80.62 309 PHE A N 1
ATOM 2503 C CA . PHE A 1 309 ? 2.030 -10.702 -19.271 1.00 80.62 309 PHE A CA 1
ATOM 2504 C C . PHE A 1 309 ? 3.060 -11.400 -20.154 1.00 80.62 309 PHE A C 1
ATOM 2506 O O . PHE A 1 309 ? 3.991 -10.777 -20.657 1.00 80.62 309 PHE A O 1
ATOM 2513 N N . ASP A 1 310 ? 2.886 -12.705 -20.349 1.00 82.38 310 ASP A N 1
ATOM 2514 C CA . ASP A 1 310 ? 3.653 -13.473 -21.331 1.00 82.38 310 ASP A CA 1
ATOM 2515 C C . ASP A 1 310 ? 2.950 -13.404 -22.695 1.00 82.38 310 ASP A C 1
ATOM 2517 O O . ASP A 1 310 ? 2.421 -14.391 -23.196 1.00 82.38 310 ASP A O 1
ATOM 2521 N N . ASP A 1 311 ? 2.843 -12.192 -23.245 1.00 85.00 311 ASP A N 1
ATOM 2522 C CA . ASP A 1 311 ? 2.047 -11.911 -24.442 1.00 85.00 311 ASP A CA 1
ATOM 2523 C C . ASP A 1 311 ? 2.913 -11.286 -25.553 1.00 85.00 311 ASP A C 1
ATOM 2525 O O . ASP A 1 311 ? 3.327 -10.125 -25.432 1.00 85.00 311 ASP A O 1
ATOM 2529 N N . PRO A 1 312 ? 3.168 -12.017 -26.657 1.00 86.88 312 PRO A N 1
ATOM 2530 C CA . PRO A 1 312 ? 3.974 -11.528 -27.775 1.00 86.88 312 PRO A CA 1
ATOM 2531 C C . PRO A 1 312 ? 3.433 -10.252 -28.435 1.00 86.88 312 PRO A C 1
ATOM 2533 O O . PRO A 1 312 ? 4.203 -9.482 -29.008 1.00 86.88 312 PRO A O 1
ATOM 2536 N N . GLU A 1 313 ? 2.119 -10.017 -28.379 1.00 87.12 313 GLU A N 1
ATOM 2537 C CA . GLU A 1 313 ? 1.484 -8.829 -28.952 1.00 87.12 313 GLU A CA 1
ATOM 2538 C C . GLU A 1 313 ? 1.723 -7.600 -28.067 1.00 87.12 313 GLU A C 1
ATOM 2540 O O . GLU A 1 313 ? 2.026 -6.523 -28.582 1.00 87.12 313 GLU A O 1
ATOM 2545 N N . ILE A 1 314 ? 1.680 -7.771 -26.740 1.00 86.50 314 ILE A N 1
ATOM 2546 C CA . ILE A 1 314 ? 2.075 -6.724 -25.784 1.00 86.50 314 ILE A CA 1
ATOM 2547 C C . ILE A 1 314 ? 3.567 -6.423 -25.942 1.00 86.50 314 ILE A C 1
ATOM 2549 O O . ILE A 1 314 ? 3.940 -5.259 -26.050 1.00 86.50 314 ILE A O 1
ATOM 2553 N N . ASP A 1 315 ? 4.413 -7.450 -26.036 1.00 84.00 315 ASP A N 1
ATOM 2554 C CA . ASP A 1 315 ? 5.850 -7.307 -26.299 1.00 84.00 315 ASP A CA 1
ATOM 2555 C C . ASP A 1 315 ? 6.126 -6.484 -27.566 1.00 84.00 315 ASP A C 1
ATOM 2557 O O . ASP A 1 315 ? 6.885 -5.509 -27.542 1.00 84.00 315 ASP A O 1
ATOM 2561 N N . ALA A 1 316 ? 5.494 -6.855 -28.682 1.00 83.69 316 ALA A N 1
ATOM 2562 C CA . ALA A 1 316 ? 5.637 -6.154 -29.952 1.00 83.69 316 ALA A CA 1
ATOM 2563 C C . ALA A 1 316 ? 5.095 -4.718 -29.873 1.00 83.69 316 ALA A C 1
ATOM 2565 O O . ALA A 1 316 ? 5.733 -3.792 -30.383 1.00 83.69 316 ALA A O 1
ATOM 2566 N N . GLY A 1 317 ? 3.956 -4.527 -29.201 1.00 80.19 317 GLY A N 1
ATOM 2567 C CA . GLY A 1 317 ? 3.343 -3.225 -28.955 1.00 80.19 317 GLY A CA 1
ATOM 2568 C C . GLY A 1 317 ? 4.257 -2.302 -28.154 1.00 80.19 317 GLY A C 1
ATOM 2569 O O . GLY A 1 317 ? 4.507 -1.178 -28.583 1.00 80.19 317 GLY A O 1
ATOM 2570 N N . VAL A 1 318 ? 4.844 -2.788 -27.055 1.00 76.81 318 VAL A N 1
ATOM 2571 C CA . VAL A 1 318 ? 5.791 -2.013 -26.243 1.00 76.81 318 VAL A CA 1
ATOM 2572 C C . VAL A 1 318 ? 7.054 -1.701 -27.034 1.00 76.81 318 VAL A C 1
ATOM 2574 O O . VAL A 1 318 ? 7.487 -0.555 -27.019 1.00 76.81 318 VAL A O 1
ATOM 2577 N N . ILE A 1 319 ? 7.635 -2.652 -27.775 1.00 76.62 319 ILE A N 1
ATOM 2578 C CA . ILE A 1 319 ? 8.833 -2.403 -28.604 1.00 76.62 319 ILE A CA 1
ATOM 2579 C C . ILE A 1 319 ? 8.556 -1.360 -29.698 1.00 76.62 319 ILE A C 1
ATOM 2581 O O . ILE A 1 319 ? 9.420 -0.531 -29.983 1.00 76.62 319 ILE A O 1
ATOM 2585 N N . LYS A 1 320 ? 7.363 -1.384 -30.305 1.00 74.88 320 LYS A N 1
ATOM 2586 C CA . LYS A 1 320 ? 6.917 -0.396 -31.301 1.00 74.88 320 LYS A CA 1
ATOM 2587 C C . LYS A 1 320 ? 6.692 0.981 -30.666 1.00 74.88 320 LYS A C 1
ATOM 2589 O O . LYS A 1 320 ? 7.064 1.990 -31.259 1.00 74.88 320 LYS A O 1
ATOM 2594 N N . PHE A 1 321 ? 6.095 1.013 -29.476 1.00 70.56 321 PHE A N 1
ATOM 2595 C CA . PHE A 1 321 ? 5.794 2.223 -28.711 1.00 70.56 321 PHE A CA 1
ATOM 2596 C C . PHE A 1 321 ? 7.062 2.898 -28.160 1.00 70.56 321 PHE A C 1
ATOM 2598 O O . PHE A 1 321 ? 7.214 4.119 -28.203 1.00 70.56 321 PHE A O 1
ATOM 2605 N N . SER A 1 322 ? 8.013 2.103 -27.677 1.00 63.25 322 SER A N 1
ATOM 2606 C CA . SER A 1 322 ? 9.183 2.588 -26.958 1.00 63.25 322 SER A CA 1
ATOM 2607 C C . SER A 1 322 ? 10.309 3.049 -27.892 1.00 63.25 322 SER A C 1
ATOM 2609 O O . SER A 1 322 ? 11.248 2.321 -28.214 1.00 63.25 322 SER A O 1
ATOM 2611 N N . SER A 1 323 ? 10.263 4.318 -28.306 1.00 56.44 323 SER A N 1
ATOM 2612 C CA . SER A 1 323 ? 11.440 4.981 -28.886 1.00 56.44 323 SER A CA 1
ATOM 2613 C C . SER A 1 323 ? 12.406 5.4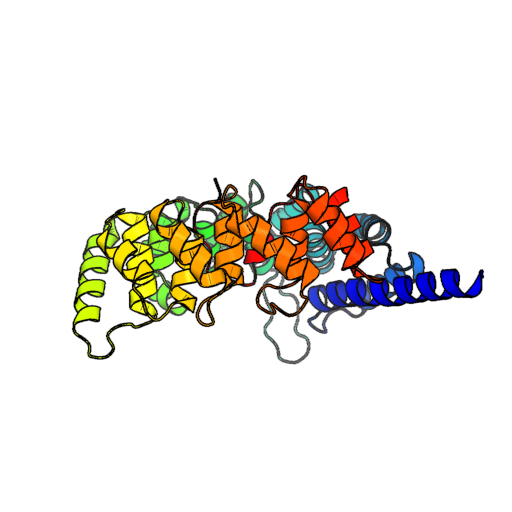44 -27.780 1.00 56.44 323 SER A C 1
ATOM 2615 O O . SER A 1 323 ? 11.986 6.021 -26.778 1.00 56.44 323 SER A O 1
ATOM 2617 N N . GLY A 1 324 ? 13.711 5.189 -27.936 1.00 58.94 324 GLY A N 1
ATOM 2618 C CA . GLY A 1 324 ? 14.736 5.622 -26.972 1.00 58.94 324 GLY A CA 1
ATOM 2619 C C . GLY A 1 324 ? 14.608 4.965 -25.588 1.00 58.94 324 GLY A C 1
ATOM 2620 O O . GLY A 1 324 ? 14.656 3.744 -25.465 1.00 58.94 324 GLY A O 1
ATOM 2621 N N . SER A 1 325 ? 14.451 5.781 -24.545 1.00 53.53 325 SER A N 1
ATOM 2622 C CA . SER A 1 325 ? 14.585 5.411 -23.126 1.00 53.53 325 SER A CA 1
ATOM 2623 C C . SER A 1 325 ? 13.522 4.483 -22.548 1.00 53.53 325 SER A C 1
ATOM 2625 O O . SER A 1 325 ? 13.729 3.868 -21.501 1.00 53.53 325 SER A O 1
ATOM 2627 N N . TYR A 1 326 ? 12.379 4.365 -23.210 1.00 59.59 326 TYR A N 1
ATOM 2628 C CA . TYR A 1 326 ? 11.318 3.453 -22.794 1.00 59.59 326 TYR A CA 1
ATOM 2629 C C . TYR A 1 326 ? 11.635 2.001 -23.149 1.00 59.59 326 TYR A C 1
ATOM 2631 O O . TYR A 1 326 ? 11.126 1.078 -22.519 1.00 59.59 326 TYR A O 1
ATOM 2639 N N . ARG A 1 327 ? 12.529 1.786 -24.121 1.00 65.50 327 ARG A N 1
ATOM 2640 C CA . ARG A 1 327 ? 12.947 0.446 -24.530 1.00 65.50 327 ARG A CA 1
ATOM 2641 C C . ARG A 1 327 ? 13.859 -0.171 -23.478 1.00 65.50 327 ARG A C 1
ATOM 2643 O O . ARG A 1 327 ? 13.717 -1.344 -23.148 1.00 65.50 327 ARG A O 1
ATOM 2650 N N . ASP A 1 328 ? 14.735 0.652 -22.907 1.00 61.34 328 ASP A N 1
ATOM 2651 C CA . ASP A 1 328 ? 15.601 0.271 -21.792 1.00 61.34 328 ASP A CA 1
ATOM 2652 C C . ASP A 1 328 ? 14.785 0.016 -20.518 1.00 61.34 328 ASP A C 1
ATOM 2654 O O . ASP A 1 328 ? 15.073 -0.927 -19.787 1.00 61.34 328 ASP A O 1
ATOM 2658 N N . GLN A 1 329 ? 13.722 0.796 -20.282 1.00 61.97 329 GLN A N 1
ATOM 2659 C CA . GLN A 1 329 ? 12.769 0.554 -19.192 1.00 61.97 329 GLN A CA 1
ATOM 2660 C C . GLN A 1 329 ? 12.030 -0.761 -19.346 1.00 61.97 329 GLN A C 1
ATOM 2662 O O . GLN A 1 329 ? 11.948 -1.532 -18.396 1.00 61.97 329 GLN A O 1
ATOM 2667 N N . TRP A 1 330 ? 11.504 -1.022 -20.541 1.00 71.88 330 TRP A N 1
ATOM 2668 C CA . TRP A 1 330 ? 10.844 -2.280 -20.844 1.00 71.88 330 TRP A CA 1
ATOM 2669 C C . TRP A 1 330 ? 11.778 -3.464 -20.613 1.00 71.88 330 TRP A C 1
ATOM 2671 O O . TRP A 1 330 ? 11.414 -4.411 -19.917 1.00 71.88 330 TRP A O 1
ATOM 2681 N N . ARG A 1 331 ? 13.013 -3.372 -21.124 1.00 69.12 331 ARG A N 1
ATOM 2682 C CA . ARG A 1 331 ? 14.050 -4.381 -20.907 1.00 69.12 331 ARG A CA 1
ATOM 2683 C C . ARG A 1 331 ? 14.329 -4.582 -19.417 1.00 69.12 331 ARG A C 1
ATOM 2685 O O . ARG A 1 331 ? 14.270 -5.709 -18.943 1.00 69.12 331 ARG A O 1
ATOM 2692 N N . PHE A 1 332 ? 14.539 -3.499 -18.669 1.00 65.00 332 PHE A N 1
ATOM 2693 C CA . PHE A 1 332 ? 14.757 -3.550 -17.224 1.00 65.00 332 PHE A CA 1
ATOM 2694 C C . PHE A 1 332 ? 13.591 -4.220 -16.485 1.00 65.00 332 PHE A C 1
ATOM 2696 O O . PHE A 1 332 ? 13.813 -5.100 -15.651 1.00 65.00 332 PHE A O 1
ATOM 2703 N N . TYR A 1 333 ? 12.344 -3.858 -16.809 1.00 68.56 333 TYR A N 1
ATOM 2704 C CA . TYR A 1 333 ? 11.184 -4.472 -16.173 1.00 68.56 333 TYR A CA 1
ATOM 2705 C C . TYR A 1 333 ? 11.079 -5.964 -16.502 1.00 68.56 333 TYR A C 1
ATOM 2707 O O . TYR A 1 333 ? 10.887 -6.769 -15.593 1.00 68.56 333 TYR A O 1
ATOM 2715 N N . LYS A 1 334 ? 11.273 -6.344 -17.767 1.00 72.81 334 LYS A N 1
ATOM 2716 C CA . LYS A 1 334 ? 11.169 -7.732 -18.229 1.00 72.81 334 LYS A CA 1
ATOM 2717 C C . LYS A 1 334 ? 12.280 -8.636 -17.686 1.00 72.81 334 LYS A C 1
ATOM 2719 O O . LYS A 1 334 ? 12.004 -9.774 -17.316 1.00 72.81 334 LYS A O 1
ATOM 2724 N N . GLU A 1 335 ? 13.512 -8.141 -17.628 1.00 68.75 335 GLU A N 1
ATOM 2725 C CA . GLU A 1 335 ? 14.686 -8.931 -17.237 1.00 68.75 335 GLU A CA 1
ATOM 2726 C C . GLU A 1 335 ? 14.897 -8.962 -15.718 1.00 68.75 335 GLU A C 1
ATOM 2728 O O . GLU A 1 335 ? 15.304 -9.990 -15.182 1.00 68.75 335 GLU A O 1
ATOM 2733 N N . HIS A 1 336 ? 14.586 -7.869 -15.008 1.00 59.25 336 HIS A N 1
ATOM 2734 C CA . HIS A 1 336 ? 14.963 -7.715 -13.596 1.00 59.25 336 HIS A CA 1
ATOM 2735 C C . HIS A 1 336 ? 13.788 -7.483 -12.641 1.00 59.25 336 HIS A C 1
ATOM 2737 O O . HIS A 1 336 ? 13.902 -7.774 -11.453 1.00 59.25 336 HIS A O 1
ATOM 2743 N N . ARG A 1 337 ? 12.638 -6.986 -13.118 1.00 59.44 337 ARG A N 1
ATOM 2744 C CA . ARG A 1 337 ? 11.473 -6.667 -12.261 1.00 59.44 337 ARG A CA 1
ATOM 2745 C C . ARG A 1 337 ? 10.220 -7.481 -12.565 1.00 59.44 337 ARG A C 1
ATOM 2747 O O . ARG A 1 337 ? 9.170 -7.260 -11.949 1.00 59.44 337 ARG A O 1
ATOM 2754 N N . ARG A 1 338 ? 10.311 -8.482 -13.441 1.00 63.00 338 ARG A N 1
ATOM 2755 C CA . ARG A 1 338 ? 9.177 -9.348 -13.788 1.00 63.00 338 ARG A CA 1
ATOM 2756 C C . ARG A 1 338 ? 8.609 -10.072 -12.571 1.00 63.00 338 ARG A C 1
ATOM 2758 O O . ARG A 1 338 ? 7.404 -10.272 -12.500 1.00 63.00 338 ARG A O 1
ATOM 2765 N N . ASN A 1 339 ? 9.431 -10.320 -11.555 1.00 57.75 339 ASN A N 1
ATOM 2766 C CA . ASN A 1 339 ? 9.004 -10.951 -10.303 1.00 57.75 339 ASN A CA 1
ATOM 2767 C C . ASN A 1 339 ? 8.907 -9.972 -9.126 1.00 57.75 339 ASN A C 1
ATOM 2769 O O . ASN A 1 339 ? 8.574 -10.378 -8.022 1.00 57.75 339 ASN A O 1
ATOM 2773 N N . PHE A 1 340 ? 9.166 -8.679 -9.350 1.00 55.12 340 PHE A N 1
ATOM 2774 C CA . PHE A 1 340 ? 9.073 -7.695 -8.280 1.00 55.12 340 PHE A CA 1
ATOM 2775 C C . PHE A 1 340 ? 7.627 -7.471 -7.844 1.00 55.12 340 PHE A C 1
ATOM 2777 O O . PHE A 1 340 ? 6.767 -7.311 -8.724 1.00 55.12 340 PHE A O 1
ATOM 2784 N N . PRO A 1 341 ? 7.354 -7.403 -6.532 1.00 53.66 341 PRO A N 1
ATOM 2785 C CA . PRO A 1 341 ? 6.028 -7.069 -6.048 1.00 53.66 341 PRO A CA 1
ATOM 2786 C C . PRO A 1 341 ? 5.586 -5.700 -6.576 1.00 53.66 341 PRO A C 1
ATOM 2788 O O . PRO A 1 341 ? 6.410 -4.804 -6.769 1.00 53.66 341 PRO A O 1
ATOM 2791 N N . LEU A 1 342 ? 4.293 -5.541 -6.859 1.00 57.97 342 LEU A N 1
ATOM 2792 C CA . LEU A 1 342 ? 3.713 -4.260 -7.290 1.00 57.97 342 LEU A CA 1
ATOM 2793 C C . LEU A 1 342 ? 3.358 -3.346 -6.105 1.00 57.97 342 LEU A C 1
ATOM 2795 O O . LEU A 1 342 ? 2.806 -2.274 -6.324 1.00 57.97 342 LEU A O 1
ATOM 2799 N N . TYR A 1 343 ? 3.676 -3.755 -4.869 1.00 49.62 343 TYR A N 1
ATOM 2800 C CA . TYR A 1 343 ? 3.303 -3.041 -3.643 1.00 49.62 343 TYR A CA 1
ATOM 2801 C C . TYR A 1 343 ? 3.856 -1.600 -3.576 1.00 49.62 343 TYR A C 1
ATOM 2803 O O . TYR A 1 343 ? 3.245 -0.740 -2.957 1.00 49.62 343 TYR A O 1
ATOM 2811 N N . ASP A 1 344 ? 4.948 -1.290 -4.284 1.00 45.62 344 ASP A N 1
ATOM 2812 C CA . ASP A 1 344 ? 5.529 0.064 -4.363 1.00 45.62 344 ASP A CA 1
ATOM 2813 C C . ASP A 1 344 ? 4.776 1.023 -5.307 1.00 45.62 344 ASP A C 1
ATOM 2815 O O . ASP A 1 344 ? 5.031 2.223 -5.287 1.00 45.62 344 ASP A O 1
ATOM 2819 N N . LEU A 1 345 ? 3.838 0.532 -6.127 1.00 48.19 345 LEU A N 1
ATOM 2820 C CA . LEU A 1 345 ? 2.938 1.394 -6.899 1.00 48.19 345 LEU A CA 1
ATOM 2821 C C . LEU A 1 345 ? 1.860 2.023 -6.001 1.00 48.19 345 LEU A C 1
ATOM 2823 O O . LEU A 1 345 ? 1.152 2.931 -6.434 1.00 48.19 345 LEU A O 1
ATOM 2827 N N . TYR A 1 346 ? 1.755 1.554 -4.755 1.00 47.19 346 TYR A N 1
ATOM 2828 C CA . TYR A 1 346 ? 0.781 1.996 -3.763 1.00 47.19 346 TYR A CA 1
ATOM 2829 C C . TYR A 1 346 ? 1.345 2.954 -2.713 1.00 47.19 346 TYR A C 1
ATOM 2831 O O . TYR A 1 346 ? 0.562 3.635 -2.054 1.00 47.19 346 TYR A O 1
ATOM 2839 N N . SER A 1 347 ? 2.672 3.056 -2.557 1.00 37.66 347 SER A N 1
ATOM 2840 C CA . SER A 1 347 ? 3.280 3.777 -1.423 1.00 37.66 347 SER A CA 1
ATOM 2841 C C . SER A 1 347 ? 2.995 5.284 -1.426 1.00 37.66 347 SER A C 1
ATOM 2843 O O . SER A 1 347 ? 2.918 5.899 -0.366 1.00 37.66 347 SER A O 1
ATOM 2845 N N . ASP A 1 348 ? 2.739 5.877 -2.596 1.00 34.34 348 ASP A N 1
ATOM 2846 C CA . ASP A 1 348 ? 2.374 7.299 -2.710 1.00 34.34 348 ASP A CA 1
ATOM 2847 C C . ASP A 1 348 ? 0.850 7.528 -2.672 1.00 34.34 348 ASP A C 1
ATOM 2849 O O . ASP A 1 348 ? 0.377 8.667 -2.676 1.00 34.34 348 ASP A O 1
ATOM 2853 N N . ARG A 1 349 ? 0.054 6.450 -2.659 1.00 39.84 349 ARG A N 1
ATOM 2854 C CA . ARG A 1 349 ? -1.411 6.481 -2.750 1.00 39.84 349 ARG A CA 1
ATOM 2855 C C . ARG A 1 349 ? -2.006 5.490 -1.752 1.00 39.84 349 ARG A C 1
ATOM 2857 O O . ARG A 1 349 ? -2.425 4.398 -2.109 1.00 39.84 349 ARG A O 1
ATOM 2864 N N . ILE A 1 350 ? -2.077 5.946 -0.503 1.00 37.59 350 ILE A N 1
ATOM 2865 C CA . ILE A 1 350 ? -2.590 5.327 0.743 1.00 37.59 350 ILE A CA 1
ATOM 2866 C C . ILE A 1 350 ? -4.044 4.764 0.658 1.00 37.59 350 ILE A C 1
ATOM 2868 O O . ILE A 1 350 ? -4.672 4.455 1.666 1.00 37.59 350 ILE A O 1
ATOM 2872 N N . GLU A 1 351 ? -4.633 4.595 -0.523 1.00 40.88 351 GLU A N 1
ATOM 2873 C CA . GLU A 1 351 ? -6.053 4.250 -0.693 1.00 40.88 351 GLU A CA 1
ATOM 2874 C C . GLU A 1 351 ? -6.325 2.789 -1.086 1.00 40.88 351 GLU A C 1
ATOM 2876 O O . GLU A 1 351 ? -7.484 2.435 -1.274 1.00 40.88 351 GLU A O 1
ATOM 2881 N N . TYR A 1 352 ? -5.303 1.931 -1.156 1.00 47.50 352 TYR A N 1
ATOM 2882 C CA . TYR A 1 352 ? -5.443 0.540 -1.602 1.00 47.50 352 TYR A CA 1
ATOM 2883 C C . TYR A 1 352 ? -5.005 -0.444 -0.521 1.00 47.50 352 TYR A C 1
ATOM 2885 O O . TYR A 1 352 ? -3.862 -0.894 -0.489 1.00 47.50 352 TYR A O 1
ATOM 2893 N N . TRP A 1 353 ? -5.930 -0.785 0.367 1.00 43.06 353 TRP A N 1
ATOM 2894 C CA . TRP A 1 353 ? -5.720 -1.836 1.361 1.00 43.06 353 TRP A CA 1
ATOM 2895 C C . TRP A 1 353 ? -6.866 -2.837 1.297 1.00 43.06 353 TRP A C 1
ATOM 2897 O O . TRP A 1 353 ? -7.672 -2.906 2.208 1.00 43.06 353 TRP A O 1
ATOM 2907 N N . GLY A 1 354 ? -6.936 -3.580 0.194 1.00 33.75 354 GLY A N 1
ATOM 2908 C CA . GLY A 1 354 ? -7.528 -4.916 0.166 1.00 33.75 354 GLY A CA 1
ATOM 2909 C C . GLY A 1 354 ? -6.387 -5.919 0.029 1.00 33.75 354 GLY A C 1
ATOM 2910 O O . GLY A 1 354 ? -5.384 -5.620 -0.626 1.00 33.75 354 GLY A O 1
ATOM 2911 N N . GLU A 1 355 ? -6.484 -7.051 0.716 1.00 34.88 355 GLU A N 1
ATOM 2912 C CA . GLU A 1 355 ? -5.489 -8.120 0.692 1.00 34.88 355 GLU A CA 1
ATOM 2913 C C . GLU A 1 355 ? -5.104 -8.475 -0.752 1.00 34.88 355 GLU A C 1
ATOM 2915 O O . GLU A 1 355 ? -5.948 -8.841 -1.556 1.00 34.88 355 GLU A O 1
ATOM 2920 N N . ILE A 1 356 ? -3.818 -8.374 -1.087 1.00 35.91 356 ILE A N 1
ATOM 2921 C CA . ILE A 1 356 ? -3.263 -9.154 -2.194 1.00 35.91 356 ILE A CA 1
ATOM 2922 C C . ILE A 1 356 ? -2.783 -10.428 -1.509 1.00 35.91 356 ILE A C 1
ATOM 2924 O O . ILE A 1 356 ? -1.737 -10.399 -0.850 1.00 35.91 356 ILE A O 1
ATOM 2928 N N . ARG A 1 357 ? -3.612 -11.472 -1.548 1.00 33.97 357 ARG A N 1
ATOM 2929 C CA . ARG A 1 357 ? -3.246 -12.811 -1.073 1.00 33.97 357 ARG A CA 1
ATOM 2930 C C . ARG A 1 357 ? -2.296 -13.507 -2.040 1.00 33.97 357 ARG A C 1
ATOM 2932 O O . ARG A 1 357 ? -2.439 -13.314 -3.269 1.00 33.97 357 ARG A O 1
#

Radius of gyration: 22.6 Å; Cα contacts (8 Å, |Δi|>4): 401; chains: 1; bounding box: 62×39×65 Å

Sequence (357 aa):
MMERAERVEMRNSIHNRRRLQAGLNEALGQRSFRAFSVLGNELIYKYEGDPNEILRELEPYLRSAFDDTRFLVARLFLQCGFESDHAANVLIELTRRPKTIVGHVDGDVIRDFRLVAAELLADYRVAESADAIWSLYQNTRELQLLVKLAELQDQRAIEPILVNRDKLSQVTQVTRLFAVLEIDETSDSMKEQFARLANRTASESPEKVDLAWSLYHITAEAEYLDFLIENRYRAKASNYLAGIEGAEVVPVLEEMLYSQNGSHEAAFLGLYLNHRDSPVLRKYILAWLDLQTLPRVHENVLLRIASKFDDPEIDAGVIKFSSGSYRDQWRFYKEHRRNFPLYDLYSDRIEYWGEIR

Mean predicted aligned error: 11.92 Å

Foldseek 3Di:
DVVVVVVLLVLLLVVLLVVLLVLQCVLVVPVPCPPSNVLSNVLSVVVSNPVVSSLVVLVVQCVPPDLVSVLSNLLSCCVLVHPVVSSLVSLLVLLVDDFDFDDDDDPDDTDGSNLVSLLSCLLQLDPCSLVSLVVSCVVPVDVVSLVSNLSNLNLVSVVVCVVCVVVVVVVDDSLLSCLSNLVLVCLVVLVVVLVVCCPDPPRADLVNLSSLLSNCSNPVDVVSVVCLLPGPQQALSLLSLLLDLDPVSLVSLLCQCVDPHYQVQSSLNSCVQRVVVPPSNVVSLLCCLPVVPSPHHDPLSSLLSLLLDPDVSSVVSQVVSDDRNSVVVSVCSNPPVNPPDPSNVCSVPVRHDRDSD

pLDDT: mean 72.76, std 17.19, range [33.75, 95.75]

Nearest PDB structures (foldseek):
  7l08-assembly1_A4  TM=2.822E-01  e=1.547E+00  Homo sapiens
  6u3w-assembly1_B  TM=3.141E-01  e=5.143E+00  Saccharomyces cerevisiae S288C
  3mv2-assembly1_B  TM=1.662E-01  e=8.813E+00  Saccharomyces cerevisiae

Solvent-accessible surface area (backbone atoms only — not comparable to full-atom values): 19963 Å² total; per-residue (Å²): 119,68,70,62,53,56,54,48,52,52,50,39,35,56,45,39,34,50,50,54,47,44,52,47,47,60,79,49,56,56,95,61,58,68,68,60,57,48,51,52,50,52,38,35,64,75,49,55,32,43,65,67,63,42,49,60,71,46,51,70,39,56,70,44,96,45,68,68,55,21,48,54,42,21,51,49,23,47,77,67,65,45,64,40,69,62,22,47,52,50,36,45,52,49,33,71,48,76,94,63,78,58,78,80,66,90,92,57,83,69,66,50,57,40,59,54,33,39,49,53,31,39,51,66,63,45,88,67,32,60,60,38,40,48,55,37,29,76,74,66,66,50,67,72,47,45,54,39,26,30,77,63,56,38,71,82,34,52,63,60,47,66,78,36,41,84,61,40,54,78,78,44,70,48,63,52,50,34,25,59,58,54,50,57,96,50,47,70,64,48,52,53,50,51,58,57,51,62,76,38,95,63,61,86,42,76,66,54,51,54,47,26,53,22,47,24,65,54,66,67,45,61,70,30,50,51,50,47,72,73,38,85,60,30,45,63,34,27,30,51,52,26,36,49,72,54,75,84,44,48,68,57,32,60,48,29,61,74,46,96,62,44,36,32,47,30,18,52,50,17,37,55,74,56,38,63,82,44,71,60,58,60,50,50,55,51,50,40,47,72,63,76,73,69,86,63,58,59,65,70,61,51,53,54,54,54,41,62,52,97,41,72,65,56,53,51,34,48,61,69,57,29,68,68,64,50,41,58,48,51,48,46,31,50,75,74,39,48,82,52,77,70,54,71,79,37,68,89,46,91,57,66,83,37,86,85,125